Protein AF-A0A8S3RNP8-F1 (afdb_monomer_lite)

Radius of gyration: 32.19 Å; chains: 1; bounding box: 68×38×100 Å

Secondary structure (DSSP, 8-state):
-HHHHHHHHHHHHHHHHHHHHHHHHHHHHHHHHHHHHHHHHHHHHHHHTS------------S---TTSHHHHHHHHHHHHHHHHHHHHTTS--------------------------------HHHHHHHHHHHHHHHHHHHHHHHHHHHHHHHHHHH-TT-HHHHHHHHHHHHHHHHHHHHHHHHHHHH-HHHHHHHHHT--

pLDDT: mean 71.58, std 17.68, range [39.06, 96.75]

Structure (mmCIF, N/CA/C/O backbone):
data_AF-A0A8S3RNP8-F1
#
_entry.id   AF-A0A8S3RNP8-F1
#
loop_
_atom_site.group_PDB
_atom_site.id
_atom_site.type_symbol
_atom_site.label_atom_id
_atom_site.label_alt_id
_atom_site.label_comp_id
_atom_site.label_asym_id
_atom_site.label_entity_id
_atom_site.label_seq_id
_atom_site.pdbx_PDB_ins_code
_atom_site.Cartn_x
_atom_site.Cartn_y
_atom_site.Cartn_z
_atom_site.occupancy
_atom_site.B_iso_or_equiv
_atom_site.auth_seq_id
_atom_site.auth_comp_id
_atom_site.auth_asym_id
_atom_site.auth_atom_id
_atom_site.pdbx_PDB_model_num
ATOM 1 N N . MET A 1 1 ? 24.921 -6.019 -15.812 1.00 68.75 1 MET A N 1
ATOM 2 C CA . MET A 1 1 ? 25.090 -4.986 -14.761 1.00 68.75 1 MET A CA 1
ATOM 3 C C . MET A 1 1 ? 23.763 -4.440 -14.209 1.00 68.75 1 MET A C 1
ATOM 5 O O . MET A 1 1 ? 23.601 -4.419 -12.999 1.00 68.75 1 MET A O 1
ATOM 9 N N . TYR A 1 2 ? 22.785 -4.054 -15.043 1.00 53.62 2 TYR A N 1
ATOM 10 C CA . TYR A 1 2 ? 21.514 -3.451 -14.583 1.00 53.62 2 TYR A CA 1
ATOM 11 C C . TYR A 1 2 ? 20.655 -4.368 -13.684 1.00 53.62 2 TYR A C 1
ATOM 13 O O . TYR A 1 2 ? 20.112 -3.918 -12.682 1.00 53.62 2 TYR A O 1
ATOM 21 N N . LEU A 1 3 ? 20.604 -5.672 -13.984 1.00 62.62 3 LEU A N 1
ATOM 22 C CA . LEU A 1 3 ? 19.881 -6.663 -13.170 1.00 62.62 3 LEU A CA 1
ATOM 23 C C . LEU A 1 3 ? 20.415 -6.768 -11.732 1.00 62.62 3 LEU A C 1
ATOM 25 O O . LEU A 1 3 ? 19.633 -6.944 -10.805 1.00 62.62 3 LEU A O 1
ATOM 29 N N . ILE A 1 4 ? 21.728 -6.595 -11.545 1.00 80.44 4 ILE A N 1
ATOM 30 C CA . ILE A 1 4 ? 22.381 -6.634 -10.227 1.00 80.44 4 ILE A CA 1
ATOM 31 C C . ILE A 1 4 ? 21.996 -5.395 -9.409 1.00 80.44 4 ILE A C 1
ATOM 33 O O . ILE A 1 4 ? 21.741 -5.489 -8.212 1.00 80.44 4 ILE A O 1
ATOM 37 N N . LEU A 1 5 ? 21.897 -4.230 -10.059 1.00 72.56 5 LEU A N 1
ATOM 38 C CA . LEU A 1 5 ? 21.468 -2.993 -9.406 1.00 72.56 5 LEU A CA 1
ATOM 39 C C . LEU A 1 5 ? 20.004 -3.091 -8.947 1.00 72.56 5 LEU A C 1
ATOM 41 O O . LEU A 1 5 ? 19.687 -2.762 -7.806 1.00 72.56 5 LEU A O 1
ATOM 45 N N . VAL A 1 6 ? 19.121 -3.591 -9.817 1.00 64.44 6 VAL A N 1
ATOM 46 C CA . VAL A 1 6 ? 17.699 -3.774 -9.493 1.00 64.44 6 VAL A CA 1
ATOM 47 C C . VAL A 1 6 ? 17.534 -4.790 -8.361 1.00 64.44 6 VAL A C 1
ATOM 49 O O . VAL A 1 6 ? 16.806 -4.514 -7.407 1.00 64.44 6 VAL A O 1
ATOM 52 N N . SER A 1 7 ? 18.249 -5.922 -8.388 1.00 70.62 7 SER A N 1
ATOM 53 C CA . SER A 1 7 ? 18.168 -6.905 -7.300 1.00 70.62 7 SER A CA 1
ATOM 54 C C . SER A 1 7 ? 18.673 -6.330 -5.973 1.00 70.62 7 SER A C 1
ATOM 56 O O . SER A 1 7 ? 18.022 -6.525 -4.948 1.00 70.62 7 SER A O 1
ATOM 58 N N . ALA A 1 8 ? 19.767 -5.562 -5.981 1.00 83.00 8 ALA A N 1
ATOM 59 C CA . ALA A 1 8 ? 20.301 -4.915 -4.784 1.00 83.00 8 ALA A CA 1
ATOM 60 C C . ALA A 1 8 ? 19.304 -3.916 -4.170 1.00 83.00 8 ALA A C 1
ATOM 62 O O . ALA A 1 8 ? 19.049 -3.966 -2.965 1.00 83.00 8 ALA A O 1
ATOM 63 N N . ILE A 1 9 ? 18.676 -3.068 -4.992 1.00 74.19 9 ILE A N 1
ATOM 64 C CA . ILE A 1 9 ? 17.645 -2.118 -4.539 1.00 74.19 9 ILE A CA 1
ATOM 65 C C . ILE A 1 9 ? 16.449 -2.867 -3.940 1.00 74.19 9 ILE A C 1
ATOM 67 O O . ILE A 1 9 ? 15.954 -2.499 -2.875 1.00 74.19 9 ILE A O 1
ATOM 71 N N . THR A 1 10 ? 16.023 -3.958 -4.579 1.00 70.56 10 THR A N 1
ATOM 72 C CA . THR A 1 10 ? 14.888 -4.764 -4.108 1.00 70.56 10 THR A CA 1
ATOM 73 C C . THR A 1 10 ? 15.194 -5.432 -2.763 1.00 70.56 10 THR A C 1
ATOM 75 O O . THR A 1 10 ? 14.355 -5.421 -1.864 1.00 70.56 10 THR A O 1
ATOM 78 N N . ILE A 1 11 ? 16.411 -5.956 -2.578 1.00 86.88 11 ILE A N 1
ATOM 79 C CA . ILE A 1 11 ? 16.855 -6.568 -1.315 1.00 86.88 11 ILE A CA 1
ATOM 80 C C . ILE A 1 11 ? 16.915 -5.528 -0.191 1.00 86.88 11 ILE A C 1
ATOM 82 O O . ILE A 1 11 ? 16.403 -5.783 0.902 1.00 86.88 11 ILE A O 1
ATOM 86 N N . ILE A 1 12 ? 17.494 -4.351 -0.453 1.00 86.12 12 ILE A N 1
ATOM 87 C CA . ILE A 1 12 ? 17.541 -3.251 0.523 1.00 86.12 12 ILE A CA 1
ATOM 88 C C . ILE A 1 12 ? 16.118 -2.847 0.910 1.00 86.12 12 ILE A C 1
ATOM 90 O O . ILE A 1 12 ? 15.810 -2.734 2.098 1.00 86.12 12 ILE A O 1
ATOM 94 N N . TYR A 1 13 ? 15.230 -2.707 -0.074 1.00 75.12 13 TYR A N 1
ATOM 95 C CA . TYR A 1 13 ? 13.834 -2.359 0.150 1.00 75.12 13 TYR A CA 1
ATOM 96 C C . TYR A 1 13 ? 13.110 -3.394 1.024 1.00 75.12 13 TYR A C 1
ATOM 98 O O . TYR A 1 13 ? 12.524 -3.033 2.047 1.00 75.12 13 TYR A O 1
ATOM 106 N N . ILE A 1 14 ? 13.212 -4.687 0.693 1.00 79.56 14 ILE A N 1
ATOM 107 C CA . ILE A 1 14 ? 12.643 -5.776 1.503 1.00 79.56 14 ILE A CA 1
ATOM 108 C C . ILE A 1 14 ? 13.215 -5.731 2.926 1.00 79.56 14 ILE A C 1
ATOM 110 O O . ILE A 1 14 ? 12.464 -5.844 3.896 1.00 79.56 14 ILE A O 1
ATOM 114 N N . GLY A 1 15 ? 14.522 -5.504 3.074 1.00 90.19 15 GLY A N 1
ATOM 115 C CA . GLY A 1 15 ? 15.177 -5.360 4.373 1.00 90.19 15 GLY A CA 1
ATOM 116 C C . GLY A 1 15 ? 14.598 -4.214 5.207 1.00 90.19 15 GLY A C 1
ATOM 117 O O . GLY A 1 15 ? 14.309 -4.398 6.394 1.00 90.19 15 GLY A O 1
ATOM 118 N N . VAL A 1 16 ? 14.365 -3.053 4.589 1.00 78.62 16 VAL A N 1
ATOM 119 C CA . VAL A 1 16 ? 13.747 -1.885 5.236 1.00 78.62 16 VAL A CA 1
ATOM 120 C C . VAL A 1 16 ? 12.306 -2.189 5.643 1.00 78.62 16 VAL A C 1
ATOM 122 O O . VAL A 1 16 ? 11.954 -1.983 6.807 1.00 78.62 16 VAL A O 1
ATOM 125 N N . VAL A 1 17 ? 11.494 -2.758 4.749 1.00 74.75 17 VAL A N 1
ATOM 126 C CA . VAL A 1 17 ? 10.100 -3.133 5.044 1.00 74.75 17 VAL A CA 1
ATOM 127 C C . VAL A 1 17 ? 10.034 -4.148 6.187 1.00 74.75 17 VAL A C 1
ATOM 129 O O . VAL A 1 17 ? 9.281 -3.957 7.145 1.00 74.75 17 VAL A O 1
ATOM 132 N N . VAL A 1 18 ? 10.872 -5.189 6.162 1.00 84.62 18 VAL A N 1
ATOM 133 C CA . VAL A 1 18 ? 10.951 -6.193 7.236 1.00 84.62 18 VAL A CA 1
ATOM 134 C C . VAL A 1 18 ? 11.408 -5.561 8.551 1.00 84.62 18 VAL A C 1
ATOM 136 O O . VAL A 1 18 ? 10.883 -5.912 9.613 1.00 84.62 18 VAL A O 1
ATOM 139 N N . ARG A 1 19 ? 12.355 -4.617 8.521 1.00 86.38 19 ARG A N 1
ATOM 140 C CA . ARG A 1 19 ? 12.826 -3.904 9.718 1.00 86.38 19 ARG A CA 1
ATOM 141 C C . ARG A 1 19 ? 11.728 -3.027 10.315 1.00 86.38 19 ARG A C 1
ATOM 143 O O . ARG A 1 19 ? 11.523 -3.084 11.529 1.00 86.38 19 ARG A O 1
ATOM 150 N N . ILE A 1 20 ? 10.997 -2.283 9.486 1.00 75.94 20 ILE A N 1
ATOM 151 C CA . ILE A 1 20 ? 9.846 -1.471 9.904 1.00 75.94 20 ILE A CA 1
ATOM 152 C C . ILE A 1 20 ? 8.764 -2.376 10.494 1.00 75.94 20 ILE A C 1
ATOM 154 O O . ILE A 1 20 ? 8.315 -2.139 11.616 1.00 75.94 20 ILE A O 1
ATOM 158 N N . TYR A 1 21 ? 8.419 -3.469 9.811 1.00 78.50 21 TYR A N 1
ATOM 159 C CA . TYR A 1 21 ? 7.435 -4.437 10.290 1.00 78.50 21 TYR A CA 1
ATOM 160 C C . TYR A 1 21 ? 7.842 -5.067 11.630 1.00 78.50 21 TYR A C 1
ATOM 162 O O . TYR A 1 21 ? 7.040 -5.138 12.564 1.00 78.50 21 TYR A O 1
ATOM 170 N N . ARG A 1 22 ? 9.108 -5.481 11.777 1.00 86.44 22 ARG A N 1
ATOM 171 C CA . ARG A 1 22 ? 9.636 -6.025 13.040 1.00 86.44 22 ARG A CA 1
ATOM 172 C C . ARG A 1 22 ? 9.629 -4.983 14.154 1.00 86.44 22 ARG A C 1
ATOM 174 O O . ARG A 1 22 ? 9.251 -5.321 15.275 1.00 86.44 22 ARG A O 1
ATOM 181 N N . SER A 1 23 ? 10.032 -3.747 13.864 1.00 83.69 23 SER A N 1
ATOM 182 C CA . SER A 1 23 ? 9.994 -2.637 14.823 1.00 83.69 23 SER A CA 1
ATOM 183 C C . SER A 1 23 ? 8.561 -2.394 15.302 1.00 83.69 23 SER A C 1
ATOM 185 O O . SER A 1 23 ? 8.277 -2.442 16.500 1.00 83.69 23 SER A O 1
ATOM 187 N N . TRP A 1 24 ? 7.625 -2.298 14.360 1.00 76.62 24 TRP A N 1
ATOM 188 C CA . TRP A 1 24 ? 6.204 -2.128 14.631 1.00 76.62 24 TRP A CA 1
ATOM 189 C C . TRP A 1 24 ? 5.618 -3.272 15.469 1.00 76.62 24 TRP A C 1
ATOM 191 O O . TRP A 1 24 ? 4.912 -3.024 16.452 1.00 76.62 24 TRP A O 1
ATOM 201 N N . ARG A 1 25 ? 5.964 -4.526 15.150 1.00 81.44 25 ARG A N 1
ATOM 202 C CA . ARG A 1 25 ? 5.535 -5.712 15.910 1.00 81.44 25 ARG A CA 1
ATOM 203 C C . ARG A 1 25 ? 6.018 -5.675 17.364 1.00 81.44 25 ARG A C 1
ATOM 205 O O . ARG A 1 25 ? 5.309 -6.134 18.259 1.00 81.44 25 ARG A O 1
ATOM 212 N N . ARG A 1 26 ? 7.213 -5.131 17.627 1.00 83.75 26 ARG A N 1
ATOM 213 C CA . ARG A 1 26 ? 7.722 -4.962 19.001 1.00 83.75 26 ARG A CA 1
ATOM 214 C C . ARG A 1 26 ? 6.958 -3.867 19.743 1.00 83.75 26 ARG A C 1
ATOM 216 O O . ARG A 1 26 ? 6.559 -4.090 20.885 1.00 83.75 26 ARG A O 1
ATOM 223 N N . THR A 1 27 ? 6.713 -2.725 19.106 1.00 75.56 27 THR A N 1
ATOM 224 C CA . THR A 1 27 ? 6.010 -1.593 19.731 1.00 75.56 27 THR A CA 1
ATOM 225 C C . THR A 1 27 ? 4.560 -1.939 20.063 1.00 75.56 27 THR A C 1
ATOM 227 O O . THR A 1 27 ? 4.102 -1.698 21.179 1.00 75.56 27 THR A O 1
ATOM 230 N N . THR A 1 28 ? 3.851 -2.593 19.141 1.00 71.31 28 THR A N 1
ATOM 231 C CA . THR A 1 28 ? 2.470 -3.053 19.369 1.00 71.31 28 THR A CA 1
ATOM 232 C C . THR A 1 28 ? 2.374 -4.077 20.497 1.00 71.31 28 THR A C 1
ATOM 234 O O . THR A 1 28 ? 1.470 -3.967 21.327 1.00 71.31 28 THR A O 1
ATOM 237 N N . ARG A 1 29 ? 3.329 -5.015 20.602 1.00 80.75 29 ARG A N 1
ATOM 238 C CA . ARG A 1 29 ? 3.387 -5.940 21.747 1.00 80.75 29 ARG A CA 1
ATOM 239 C C . ARG A 1 29 ? 3.531 -5.208 23.078 1.00 80.75 29 ARG A C 1
ATOM 241 O O . ARG A 1 29 ? 2.782 -5.527 23.993 1.00 80.75 29 ARG A O 1
ATOM 248 N N . ARG A 1 30 ? 4.426 -4.218 23.181 1.00 80.94 30 ARG A N 1
ATOM 249 C CA . ARG A 1 30 ? 4.628 -3.458 24.433 1.00 80.94 30 ARG A CA 1
ATOM 250 C C . ARG A 1 30 ? 3.377 -2.687 24.853 1.00 80.94 30 ARG A C 1
ATOM 252 O O . ARG A 1 30 ? 3.013 -2.683 26.026 1.00 80.94 30 ARG A O 1
ATOM 259 N N . ILE A 1 31 ? 2.693 -2.061 23.894 1.00 74.50 31 ILE A N 1
ATOM 260 C CA . ILE A 1 31 ? 1.448 -1.328 24.166 1.00 74.50 31 ILE A CA 1
ATOM 261 C C . ILE A 1 31 ? 0.362 -2.289 24.667 1.00 74.50 31 ILE A C 1
ATOM 263 O O . ILE A 1 31 ? -0.357 -1.973 25.616 1.00 74.50 31 ILE A O 1
ATOM 267 N N . TRP A 1 32 ? 0.258 -3.472 24.057 1.00 75.19 32 TRP A N 1
ATOM 268 C CA . TRP A 1 32 ? -0.715 -4.479 24.470 1.00 75.19 32 TRP A CA 1
ATOM 269 C C . TRP A 1 32 ? -0.419 -5.022 25.874 1.00 75.19 32 TRP A C 1
ATOM 271 O O . TRP A 1 32 ? -1.321 -5.045 26.711 1.00 75.19 32 TRP A O 1
ATOM 281 N N . THR A 1 33 ? 0.837 -5.370 26.177 1.00 86.56 33 THR A N 1
ATOM 282 C CA . THR A 1 33 ? 1.216 -5.859 27.513 1.00 86.56 33 THR A CA 1
ATOM 283 C C . THR A 1 33 ? 0.975 -4.813 28.597 1.00 86.56 33 THR A C 1
ATOM 285 O O . THR A 1 33 ? 0.438 -5.155 29.649 1.00 86.56 33 THR A O 1
ATOM 288 N N . ASN A 1 34 ? 1.274 -3.535 28.330 1.00 82.44 34 ASN A N 1
ATOM 289 C CA . ASN A 1 34 ? 1.009 -2.453 29.282 1.00 82.44 34 ASN A CA 1
ATOM 290 C C . ASN A 1 34 ? -0.490 -2.281 29.555 1.00 82.44 34 ASN A C 1
ATOM 292 O O . ASN A 1 34 ? -0.885 -2.134 30.710 1.00 82.44 34 ASN A O 1
ATOM 296 N N . ARG A 1 35 ? -1.352 -2.362 28.530 1.00 75.19 35 ARG A N 1
ATOM 297 C CA . ARG A 1 35 ? -2.810 -2.300 28.745 1.00 75.19 35 ARG A CA 1
ATOM 298 C C . ARG A 1 35 ? -3.322 -3.455 29.599 1.00 75.19 35 ARG A C 1
ATOM 300 O O . ARG A 1 35 ? -4.095 -3.213 30.521 1.00 75.19 35 ARG A O 1
ATOM 307 N N . VAL A 1 36 ? -2.868 -4.679 29.330 1.00 82.12 36 VAL A N 1
ATOM 308 C CA . VAL A 1 36 ? -3.275 -5.859 30.111 1.00 82.12 36 VAL A CA 1
ATOM 309 C C . VAL A 1 36 ? -2.820 -5.735 31.569 1.00 82.12 36 VAL A C 1
ATOM 311 O O . VAL A 1 36 ? -3.571 -6.091 32.477 1.00 82.12 36 VAL A O 1
ATOM 314 N N . GLN A 1 37 ? -1.621 -5.200 31.822 1.00 87.94 37 GLN A N 1
ATOM 315 C CA . GLN A 1 37 ? -1.148 -4.959 33.188 1.00 87.94 37 GLN A CA 1
ATOM 316 C C . GLN A 1 37 ? -1.973 -3.888 33.912 1.00 87.94 37 GLN A C 1
ATOM 318 O O . GLN A 1 37 ? -2.362 -4.106 35.059 1.00 87.94 37 GLN A O 1
ATOM 323 N N . ILE A 1 38 ? -2.309 -2.782 33.241 1.00 85.06 38 ILE A N 1
ATOM 324 C CA . ILE A 1 38 ? -3.151 -1.719 33.813 1.00 85.06 38 ILE A CA 1
ATOM 325 C C . ILE A 1 38 ? -4.561 -2.241 34.130 1.00 85.06 38 ILE A C 1
ATOM 327 O O . ILE A 1 38 ? -5.085 -1.975 35.211 1.00 85.06 38 ILE A O 1
ATOM 331 N N . GLU A 1 39 ? -5.173 -3.034 33.244 1.00 80.50 39 GLU A N 1
ATOM 332 C CA . GLU A 1 39 ? -6.482 -3.650 33.517 1.00 80.50 39 GLU A CA 1
ATOM 333 C C . GLU A 1 39 ? -6.436 -4.614 34.706 1.00 80.50 39 GLU A C 1
ATOM 335 O O . GLU A 1 39 ? -7.334 -4.589 35.552 1.00 80.50 39 GLU A O 1
ATOM 340 N N . LYS A 1 40 ? -5.383 -5.434 34.817 1.00 86.69 40 LYS A N 1
ATOM 341 C CA . LYS A 1 40 ? -5.193 -6.316 35.978 1.00 86.69 40 LYS A CA 1
ATOM 342 C C . LYS A 1 40 ? -5.012 -5.517 37.273 1.00 86.69 40 LYS A C 1
ATOM 344 O O . LYS A 1 40 ? -5.601 -5.888 38.288 1.00 86.69 40 LYS A O 1
ATOM 349 N N . ALA A 1 41 ? -4.252 -4.422 37.243 1.00 84.06 41 ALA A N 1
ATOM 350 C CA . ALA A 1 41 ? -4.061 -3.545 38.398 1.00 84.06 41 ALA A CA 1
ATOM 351 C C . ALA A 1 41 ? -5.380 -2.885 38.841 1.00 84.06 41 ALA A C 1
ATOM 353 O O . ALA A 1 41 ? -5.711 -2.899 40.028 1.00 84.06 41 ALA A O 1
ATOM 354 N N . ASN A 1 42 ? -6.185 -2.397 37.892 1.00 79.31 42 ASN A N 1
ATOM 355 C CA . ASN A 1 42 ? -7.488 -1.799 38.190 1.00 79.31 42 ASN A CA 1
ATOM 356 C C . ASN A 1 42 ? -8.498 -2.822 38.736 1.00 79.31 42 ASN A C 1
ATOM 358 O O . ASN A 1 42 ? -9.227 -2.508 39.677 1.00 79.31 42 ASN A O 1
ATOM 362 N N . ARG A 1 43 ? -8.514 -4.066 38.229 1.00 81.69 43 ARG A N 1
ATOM 363 C CA . ARG A 1 43 ? -9.365 -5.130 38.803 1.00 81.69 43 ARG A CA 1
ATOM 364 C C . ARG A 1 43 ? -9.003 -5.446 40.254 1.00 81.69 43 ARG A C 1
ATOM 366 O O . ARG A 1 43 ? -9.906 -5.615 41.068 1.00 81.69 43 ARG A O 1
ATOM 373 N N . LYS A 1 44 ? -7.708 -5.489 40.594 1.00 78.62 44 LYS A N 1
ATOM 374 C CA . LYS A 1 44 ? -7.266 -5.697 41.985 1.00 78.62 44 LYS A CA 1
ATOM 375 C C . LYS A 1 44 ? -7.737 -4.565 42.905 1.00 78.62 44 LYS A C 1
ATOM 377 O O . LYS A 1 44 ? -8.219 -4.835 44.000 1.00 78.62 44 LYS A O 1
ATOM 382 N N . ARG A 1 45 ? -7.669 -3.312 42.441 1.00 73.44 45 ARG A N 1
ATOM 383 C CA . ARG A 1 45 ? -8.095 -2.139 43.221 1.00 73.44 45 ARG A CA 1
ATOM 384 C C . ARG A 1 45 ? -9.613 -2.124 43.492 1.00 73.44 45 ARG A C 1
ATOM 386 O O . ARG A 1 45 ? -10.023 -1.797 44.602 1.00 73.44 45 ARG A O 1
ATOM 393 N N . ASN A 1 46 ? -10.431 -2.564 42.531 1.00 69.69 46 ASN A N 1
ATOM 394 C CA . ASN A 1 46 ? -11.891 -2.660 42.697 1.00 69.69 46 ASN A CA 1
ATOM 395 C C . ASN A 1 46 ? -12.335 -3.836 43.584 1.00 69.69 46 ASN A C 1
ATOM 397 O O . ASN A 1 46 ? -13.376 -3.756 44.229 1.00 69.69 46 ASN A O 1
ATOM 401 N N . HIS A 1 47 ? -11.566 -4.928 43.644 1.00 67.25 47 HIS A N 1
ATOM 402 C CA . HIS A 1 47 ? -11.855 -6.012 44.589 1.00 67.25 47 HIS A CA 1
ATOM 403 C C . HIS A 1 47 ? -11.499 -5.639 46.032 1.00 67.25 47 HIS A C 1
ATOM 405 O O . HIS A 1 47 ? -12.211 -6.041 46.948 1.00 67.25 47 HIS A O 1
ATOM 411 N N . SER A 1 48 ? -10.455 -4.830 46.236 1.00 58.91 48 SER A N 1
ATOM 412 C CA . SER A 1 48 ? -10.029 -4.408 47.577 1.00 58.91 48 SER A CA 1
ATOM 413 C C . SER A 1 48 ? -10.987 -3.416 48.248 1.00 58.91 48 SER A C 1
ATOM 415 O O . SER A 1 48 ? -10.985 -3.308 49.466 1.00 58.91 48 SER A O 1
ATOM 417 N N . THR A 1 49 ? -11.816 -2.704 47.481 1.00 57.22 49 THR A N 1
ATOM 418 C CA . THR A 1 49 ? -12.795 -1.727 47.999 1.00 57.22 49 THR A CA 1
ATOM 419 C C . THR A 1 49 ? -14.159 -2.341 48.323 1.00 57.22 49 THR A C 1
ATOM 421 O O . THR A 1 49 ? -15.011 -1.664 48.887 1.00 57.22 49 THR A O 1
ATOM 424 N N . ARG A 1 50 ? -14.384 -3.625 48.005 1.00 53.91 50 ARG A N 1
ATOM 425 C CA . ARG A 1 50 ? -15.665 -4.309 48.260 1.00 53.91 50 ARG A CA 1
ATOM 426 C C . ARG A 1 50 ? -15.745 -5.010 49.622 1.00 53.91 50 ARG A C 1
ATOM 428 O O . ARG A 1 50 ? -16.793 -5.548 49.949 1.00 53.91 50 ARG A O 1
ATOM 435 N N . PHE A 1 51 ? -14.661 -4.995 50.398 1.00 52.72 51 PHE A N 1
ATOM 436 C CA . PHE A 1 51 ? -14.558 -5.660 51.703 1.00 52.72 51 PHE A CA 1
ATOM 437 C C . PHE A 1 51 ? -14.030 -4.733 52.805 1.00 52.72 51 PHE A C 1
ATOM 439 O O . PHE A 1 51 ? -13.353 -5.182 53.721 1.00 52.72 51 PHE A O 1
ATOM 446 N N . THR A 1 52 ? -14.344 -3.440 52.757 1.00 50.47 52 THR A N 1
ATOM 447 C CA . THR A 1 52 ? -14.482 -2.698 54.014 1.00 50.47 52 THR A CA 1
ATOM 448 C C . THR A 1 52 ? -15.895 -2.973 54.513 1.00 50.47 52 THR A C 1
ATOM 450 O O . THR A 1 52 ? -16.830 -2.382 53.963 1.00 50.47 52 THR A O 1
ATOM 453 N N . PRO A 1 53 ? -16.106 -3.899 55.472 1.00 50.00 53 PRO A N 1
ATOM 454 C CA . PRO A 1 53 ? -17.357 -3.894 56.206 1.00 50.00 53 PRO A CA 1
ATOM 455 C C . PRO A 1 53 ? -17.530 -2.473 56.741 1.00 50.00 53 PRO A C 1
ATOM 457 O O . PRO A 1 53 ? -16.599 -1.898 57.305 1.00 50.00 53 PRO A O 1
ATOM 460 N N . LEU A 1 54 ? -18.697 -1.884 56.488 1.00 53.53 54 LEU A N 1
ATOM 461 C CA . LEU A 1 54 ? -19.180 -0.746 57.254 1.00 53.53 54 LEU A CA 1
ATOM 462 C C . LEU A 1 54 ? -19.255 -1.231 58.701 1.00 53.53 54 LEU A C 1
ATOM 464 O O . LEU A 1 54 ? -20.264 -1.785 59.127 1.00 53.53 54 LEU A O 1
ATOM 468 N N . GLN A 1 55 ? -18.140 -1.117 59.416 1.00 48.06 55 GLN A N 1
ATOM 469 C CA . GLN A 1 55 ? -18.111 -1.246 60.852 1.00 48.06 55 GLN A CA 1
ATOM 470 C C . GLN A 1 55 ? -18.852 -0.011 61.343 1.00 48.06 55 GLN A C 1
ATOM 472 O O . GLN A 1 55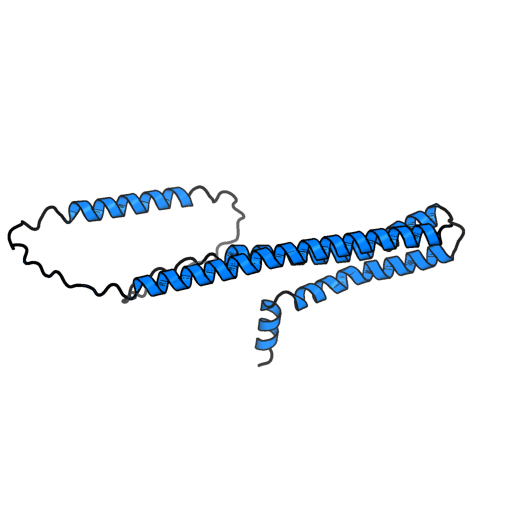 ? -18.375 1.119 61.263 1.00 48.06 55 GLN A O 1
ATOM 477 N N . SER A 1 56 ? -20.117 -0.250 61.657 1.00 52.44 56 SER A N 1
ATOM 478 C CA . SER A 1 56 ? -21.050 0.683 62.245 1.00 52.44 56 SER A CA 1
ATOM 479 C C . SER A 1 56 ? -20.529 1.086 63.618 1.00 52.44 56 SER A C 1
ATOM 481 O O . SER A 1 56 ? -20.977 0.556 64.632 1.00 52.44 56 SER A O 1
ATOM 483 N N . ASP A 1 57 ? -19.600 2.034 63.656 1.00 47.78 57 ASP A N 1
ATOM 484 C CA . ASP A 1 57 ? -19.347 2.826 64.852 1.00 47.78 57 ASP A CA 1
ATOM 485 C C . ASP A 1 57 ? -20.502 3.823 64.988 1.00 47.78 57 ASP A C 1
ATOM 487 O O . ASP A 1 57 ? -20.398 5.017 64.712 1.00 47.78 57 ASP A O 1
ATOM 491 N N . ILE A 1 58 ? -21.649 3.291 65.419 1.00 51.16 58 ILE A N 1
ATOM 492 C CA . ILE A 1 58 ? -22.680 4.050 66.125 1.00 51.16 58 ILE A CA 1
ATOM 493 C C . ILE A 1 58 ? -22.107 4.283 67.527 1.00 51.16 58 ILE A C 1
ATOM 495 O O . ILE A 1 58 ? -22.517 3.672 68.509 1.00 51.16 58 ILE A O 1
ATOM 499 N N . ALA A 1 59 ? -21.082 5.129 67.609 1.00 47.12 59 ALA A N 1
ATOM 500 C CA . ALA A 1 59 ? -20.697 5.741 68.863 1.00 47.12 59 ALA A CA 1
ATOM 501 C C . ALA A 1 59 ? -21.660 6.908 69.085 1.00 47.12 59 ALA A C 1
ATOM 503 O O . ALA A 1 59 ? -21.708 7.871 68.320 1.00 47.12 59 ALA A O 1
ATOM 504 N N . SER A 1 60 ? -22.474 6.759 70.121 1.00 52.97 60 SER A N 1
ATOM 505 C CA . SER A 1 60 ? -23.368 7.755 70.692 1.00 52.97 60 SER A CA 1
ATOM 506 C C . SER A 1 60 ? -22.690 9.124 70.834 1.00 52.97 60 SER A C 1
ATOM 508 O O . SER A 1 60 ? -21.898 9.334 71.753 1.00 52.97 60 SER A O 1
ATOM 510 N N . VAL A 1 61 ? -23.027 10.077 69.964 1.00 48.16 61 VAL A N 1
ATOM 511 C CA . VAL A 1 61 ? -22.667 11.489 70.142 1.00 48.16 61 VAL A CA 1
ATOM 512 C C . VAL A 1 61 ? -23.948 12.310 70.248 1.00 48.16 61 VAL A C 1
ATOM 514 O O . VAL A 1 61 ? -24.595 12.643 69.263 1.00 48.16 61 VAL A O 1
ATOM 517 N N . ASN A 1 62 ? -24.310 12.529 71.509 1.00 47.75 62 ASN A N 1
ATOM 518 C CA . ASN A 1 62 ? -24.912 13.711 72.123 1.00 47.75 62 ASN A CA 1
ATOM 519 C C . ASN A 1 62 ? -25.847 14.604 71.263 1.00 47.75 62 ASN A C 1
ATOM 521 O O . ASN A 1 62 ? -25.374 15.324 70.380 1.00 47.75 62 ASN A O 1
ATOM 525 N N . PRO A 1 63 ? -27.158 14.671 71.568 1.00 47.94 63 PRO A N 1
ATOM 526 C CA . PRO A 1 63 ? -28.097 15.533 70.865 1.00 47.94 63 PRO A CA 1
ATOM 527 C C . PRO A 1 63 ? -28.155 16.920 71.519 1.00 47.94 63 PRO A C 1
ATOM 529 O O . PRO A 1 63 ? -29.083 17.201 72.262 1.00 47.94 63 PRO A O 1
ATOM 532 N N . GLN A 1 64 ? -27.193 17.802 71.250 1.00 47.28 64 GLN A N 1
ATOM 533 C CA . GLN A 1 64 ? -27.359 19.246 71.485 1.00 47.28 64 GLN A CA 1
ATOM 534 C C . GLN A 1 64 ? -26.346 20.036 70.650 1.00 47.28 64 GLN A C 1
ATOM 536 O O . GLN A 1 64 ? -25.324 20.467 71.162 1.00 47.28 64 GLN A O 1
ATOM 541 N N . PHE A 1 65 ? -26.615 20.251 69.363 1.00 45.62 65 PHE A N 1
ATOM 542 C CA . PHE A 1 65 ? -26.038 21.395 68.654 1.00 45.62 65 PHE A CA 1
ATOM 543 C C . PHE A 1 65 ? -27.033 21.925 67.622 1.00 45.62 65 PHE A C 1
ATOM 545 O O . PHE A 1 65 ? -27.624 21.178 66.845 1.00 45.62 65 PHE A O 1
ATOM 552 N N . ASN A 1 66 ? -27.257 23.233 67.704 1.00 50.22 66 ASN A N 1
ATOM 553 C CA . ASN A 1 66 ? -28.298 23.978 67.014 1.00 50.22 66 ASN A CA 1
ATOM 554 C C . ASN A 1 66 ? -28.133 23.953 65.485 1.00 50.22 66 ASN A C 1
ATOM 556 O O . ASN A 1 66 ? -27.048 24.133 64.938 1.00 50.22 66 ASN A O 1
ATOM 560 N N . ASN A 1 67 ? -29.262 23.760 64.808 1.00 47.38 67 ASN A N 1
ATOM 561 C CA . ASN A 1 67 ? -29.404 23.361 63.406 1.00 47.38 67 ASN A CA 1
ATOM 562 C C . ASN A 1 67 ? -29.390 24.511 62.373 1.00 47.38 67 ASN A C 1
ATOM 564 O O . ASN A 1 67 ? -30.025 24.384 61.329 1.00 47.38 67 ASN A O 1
ATOM 568 N N . VAL A 1 68 ? -28.710 25.638 62.613 1.00 53.44 68 VAL A N 1
ATOM 569 C CA . VAL A 1 68 ? -28.887 26.821 61.733 1.00 53.44 68 VAL A CA 1
ATOM 570 C C . VAL A 1 68 ? -27.659 27.190 60.888 1.00 53.44 68 VAL A C 1
ATOM 572 O O . VAL A 1 68 ? -27.834 27.677 59.775 1.00 53.44 68 VAL A O 1
ATOM 575 N N . ASP A 1 69 ? -26.430 26.839 61.283 1.00 48.62 69 ASP A N 1
ATOM 576 C CA . ASP A 1 69 ? -25.243 27.390 60.595 1.00 48.62 69 ASP A CA 1
ATOM 577 C C . ASP A 1 69 ? -24.527 26.442 59.613 1.00 48.62 69 ASP A C 1
ATOM 579 O O . ASP A 1 69 ? -23.779 26.896 58.742 1.00 48.62 69 ASP A O 1
ATOM 583 N N . LEU A 1 70 ? -24.787 25.128 59.655 1.00 47.72 70 LEU A N 1
ATOM 584 C CA . LEU A 1 70 ? -24.025 24.144 58.862 1.00 47.72 70 LEU A CA 1
ATOM 585 C C . LEU A 1 70 ? -24.510 23.951 57.410 1.00 47.72 70 LEU A C 1
ATOM 587 O O . LEU A 1 70 ? -23.794 23.378 56.586 1.00 47.72 70 LEU A O 1
ATOM 591 N N . LEU A 1 71 ? -25.695 24.463 57.064 1.00 49.62 71 LEU A N 1
ATOM 592 C CA . LEU A 1 71 ? -26.217 24.442 55.689 1.00 49.62 71 LEU A CA 1
ATOM 593 C C . LEU A 1 71 ? -25.652 25.577 54.815 1.00 49.62 71 LEU A C 1
ATOM 595 O O . LEU A 1 71 ? -25.721 25.495 53.590 1.00 49.62 71 LEU A O 1
ATOM 599 N N . SER A 1 72 ? -25.026 26.598 55.410 1.00 50.53 72 SER A N 1
ATOM 600 C CA . SER A 1 72 ? -24.439 27.717 54.657 1.00 50.53 72 SER A CA 1
ATOM 601 C C . SER A 1 72 ? -23.071 27.380 54.038 1.00 50.53 72 SER A C 1
ATOM 603 O O . SER A 1 72 ? -22.753 27.837 52.938 1.00 50.53 72 SER A O 1
ATOM 605 N N . LEU A 1 73 ? -22.279 26.509 54.677 1.00 48.56 73 LEU A N 1
ATOM 606 C CA . LEU A 1 73 ? -20.920 26.168 54.228 1.00 48.56 73 LEU A CA 1
ATOM 607 C C . LEU A 1 73 ? -20.869 25.115 53.106 1.00 48.56 73 LEU A C 1
ATOM 609 O O . LEU A 1 73 ? -19.946 25.131 52.283 1.00 48.56 73 LEU A O 1
ATOM 613 N N . SER A 1 74 ? -21.860 24.223 53.025 1.00 51.09 74 SER A N 1
ATOM 614 C CA . SER A 1 74 ? -21.911 23.172 51.995 1.00 51.09 74 SER A CA 1
ATOM 615 C C . SER A 1 74 ? -22.436 23.687 50.647 1.00 51.09 74 SER A C 1
ATOM 617 O O . SER A 1 74 ? -21.981 23.243 49.593 1.00 51.09 74 SER A O 1
ATOM 619 N N . VAL A 1 75 ? -23.311 24.698 50.649 1.00 53.75 75 VAL A N 1
ATOM 620 C CA . VAL A 1 75 ? -23.805 25.338 49.415 1.00 53.75 75 VAL A CA 1
ATOM 621 C C . VAL A 1 75 ? -22.734 26.244 48.791 1.00 53.75 75 VAL A C 1
ATOM 623 O O . VAL A 1 75 ? -22.559 26.266 47.568 1.00 53.75 75 VAL A O 1
ATOM 626 N N . GLN A 1 76 ? -21.930 26.931 49.609 1.00 52.25 76 GLN A N 1
ATOM 627 C CA . GLN A 1 76 ? -20.898 27.852 49.115 1.00 52.25 76 GLN A CA 1
ATOM 628 C C . GLN A 1 76 ? -19.707 27.133 48.448 1.00 52.25 76 GLN A C 1
ATOM 630 O O . GLN A 1 76 ? -19.098 27.659 47.510 1.00 52.25 76 GLN A O 1
ATOM 635 N N . THR A 1 77 ? -19.396 25.903 48.868 1.00 53.81 77 THR A N 1
ATOM 636 C CA . THR A 1 77 ? -18.323 25.084 48.273 1.00 53.81 77 THR A CA 1
ATOM 637 C C . THR A 1 77 ? -18.736 24.416 46.959 1.00 53.81 77 THR A C 1
ATOM 639 O O . THR A 1 77 ? -17.903 24.286 46.054 1.00 53.81 77 THR A O 1
ATOM 642 N N . VAL A 1 78 ? -20.015 24.065 46.791 1.00 55.75 78 VAL A N 1
ATOM 643 C CA . VAL A 1 78 ? -20.541 23.530 45.521 1.00 55.75 78 VAL A CA 1
ATOM 644 C C . VAL A 1 78 ? -20.620 24.629 44.452 1.00 55.75 78 VAL A C 1
ATOM 646 O O . VAL A 1 78 ? -20.228 24.395 43.305 1.00 55.75 78 VAL A O 1
ATOM 649 N N . CYS A 1 79 ? -20.992 25.856 44.833 1.00 54.16 79 CYS A N 1
ATOM 650 C CA . CYS A 1 79 ? -21.099 26.981 43.898 1.00 54.16 79 CYS A CA 1
ATOM 651 C C . CYS A 1 79 ? -19.732 27.421 43.326 1.00 54.16 79 CYS A C 1
ATOM 653 O O . CYS A 1 79 ? -19.598 27.664 42.123 1.00 54.16 79 CYS A O 1
ATOM 655 N N . ARG A 1 80 ? -18.662 27.417 44.142 1.00 53.72 80 ARG A N 1
ATOM 656 C CA . ARG A 1 80 ? -17.299 27.733 43.660 1.00 53.72 80 ARG A CA 1
ATOM 657 C C . ARG A 1 80 ? -16.729 26.678 42.705 1.00 53.72 80 ARG A C 1
ATOM 659 O O . ARG A 1 80 ? -15.961 27.027 41.809 1.00 53.72 80 ARG A O 1
ATOM 666 N N . ARG A 1 81 ? -17.109 25.401 42.844 1.00 53.03 81 ARG A N 1
ATOM 667 C CA . ARG A 1 81 ? -16.658 24.339 41.923 1.00 53.03 81 ARG A CA 1
ATOM 668 C C . ARG A 1 81 ? -17.351 24.392 40.560 1.00 53.03 81 ARG A C 1
ATOM 670 O O . ARG A 1 81 ? -16.707 24.066 39.568 1.00 53.03 81 ARG A O 1
ATOM 677 N N . GLN A 1 82 ? -18.602 24.848 40.476 1.00 54.78 82 GLN A N 1
ATOM 678 C CA . GLN A 1 82 ? -19.279 25.009 39.181 1.00 54.78 82 GLN A CA 1
ATOM 679 C C . GLN A 1 82 ? -18.756 26.209 38.372 1.00 54.78 82 GLN A C 1
ATOM 681 O O . GLN A 1 82 ? -18.581 26.088 37.158 1.00 54.78 82 GLN A O 1
ATOM 686 N N . GLN A 1 83 ? -18.398 27.325 39.019 1.00 55.66 83 GLN A N 1
ATOM 687 C CA . GLN A 1 83 ? -17.830 28.487 38.314 1.00 55.66 83 GLN A CA 1
ATOM 688 C C . GLN A 1 83 ? -16.430 28.233 37.723 1.00 55.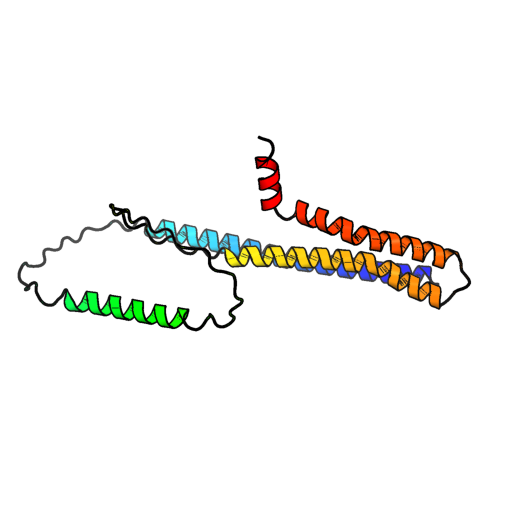66 83 GLN A C 1
ATOM 690 O O . GLN A 1 83 ? -16.093 28.799 36.683 1.00 55.66 83 GLN A O 1
ATOM 695 N N . ALA A 1 84 ? -15.624 27.352 38.327 1.00 54.97 84 ALA A N 1
ATOM 696 C CA . ALA A 1 84 ? -14.318 26.978 37.776 1.00 54.97 84 ALA A CA 1
ATOM 697 C C . ALA A 1 84 ? -14.434 26.154 36.478 1.00 54.97 84 ALA A C 1
ATOM 699 O O . ALA A 1 84 ? -13.590 26.285 35.594 1.00 54.97 84 ALA A O 1
ATOM 700 N N . ILE A 1 85 ? -15.500 25.355 36.341 1.00 56.06 85 ILE A N 1
ATOM 701 C CA . ILE A 1 85 ? -15.744 24.518 35.157 1.00 56.06 85 ILE A CA 1
ATOM 702 C C . ILE A 1 85 ? -16.281 25.364 33.992 1.00 56.06 85 ILE A C 1
ATOM 704 O O . ILE A 1 85 ? -15.871 25.156 32.855 1.00 56.06 85 ILE A O 1
ATOM 708 N N . GLN A 1 86 ? -17.121 26.375 34.243 1.00 52.41 86 GLN A N 1
ATOM 709 C CA . GLN A 1 86 ? -17.629 27.235 33.162 1.00 52.41 86 GLN A CA 1
ATOM 710 C C . GLN A 1 86 ? -16.546 28.100 32.500 1.00 52.41 86 GLN A C 1
ATOM 712 O O . GLN A 1 86 ? -16.604 28.330 31.293 1.00 52.41 86 GLN A O 1
ATOM 717 N N . ARG A 1 87 ? -15.506 28.517 33.236 1.00 52.12 87 ARG A N 1
ATOM 718 C CA . ARG A 1 87 ? -14.391 29.277 32.639 1.00 52.12 87 ARG A CA 1
ATOM 719 C C . ARG A 1 87 ? -13.522 28.443 31.696 1.00 52.12 87 ARG A C 1
ATOM 721 O O . ARG A 1 87 ? -12.874 29.014 30.828 1.00 52.12 87 ARG A O 1
ATOM 728 N N . THR A 1 88 ? -13.515 27.115 31.828 1.00 51.78 88 THR A N 1
ATOM 729 C CA . THR A 1 88 ? -12.715 26.247 30.948 1.00 51.78 88 THR A CA 1
ATOM 730 C C . THR A 1 88 ? -13.404 25.949 29.616 1.00 51.78 88 THR A C 1
ATOM 732 O O . THR A 1 88 ? -12.716 25.651 28.647 1.00 51.78 88 THR A O 1
ATOM 735 N N . TYR A 1 89 ? -14.734 26.069 29.537 1.00 47.53 89 TYR A N 1
ATOM 736 C CA . TYR A 1 89 ? -15.486 25.793 28.305 1.00 47.53 89 TYR A CA 1
ATOM 737 C C . TYR A 1 89 ? -15.605 27.000 27.365 1.00 47.53 89 TYR A C 1
ATOM 739 O O . TYR A 1 89 ? -15.714 26.811 26.160 1.00 47.53 89 TYR A O 1
ATOM 747 N N . HIS A 1 90 ? -15.507 28.234 27.867 1.00 45.91 90 HIS A N 1
ATOM 748 C CA . HIS A 1 90 ? -15.607 29.426 27.011 1.00 45.91 90 HIS A CA 1
ATOM 749 C C . HIS A 1 90 ? -14.319 29.804 26.260 1.00 45.91 90 HIS A C 1
ATOM 751 O O . HIS A 1 90 ? -14.340 30.730 25.456 1.00 45.91 90 HIS A O 1
ATOM 757 N N . SER A 1 91 ? -13.206 29.093 26.467 1.00 45.03 91 SER A N 1
ATOM 758 C CA . SER A 1 91 ? -11.922 29.409 25.818 1.00 45.03 91 SER A CA 1
ATOM 759 C C . SER A 1 91 ? -11.627 28.551 24.577 1.00 45.03 91 SER A C 1
ATOM 761 O O . SER A 1 91 ? -10.496 28.562 24.091 1.00 45.03 91 SER A O 1
ATOM 763 N N . SER A 1 92 ? -12.595 27.775 24.074 1.00 49.59 92 SER A N 1
ATOM 764 C CA . SER A 1 92 ? -12.343 26.745 23.049 1.00 49.59 92 SER A CA 1
ATOM 765 C C . SER A 1 92 ? -13.261 26.787 21.827 1.00 49.59 92 SER A C 1
ATOM 767 O O . SER A 1 92 ? -13.339 25.786 21.128 1.00 49.59 92 SER A O 1
ATOM 769 N N . GLU A 1 93 ? -13.927 27.903 21.532 1.00 46.78 93 GLU A N 1
ATOM 770 C CA . GLU A 1 93 ? -14.776 28.005 20.337 1.00 46.78 93 GLU A CA 1
ATOM 771 C C . GLU A 1 93 ? -14.762 29.426 19.756 1.00 46.78 93 GLU A C 1
ATOM 773 O O . GLU A 1 93 ? -15.657 30.232 19.981 1.00 46.78 93 GLU A O 1
ATOM 778 N N . ILE A 1 94 ? -13.723 29.735 18.973 1.00 49.47 94 ILE A N 1
ATOM 779 C CA . ILE A 1 94 ? -13.820 30.714 17.882 1.00 49.47 94 ILE A CA 1
ATOM 780 C C . ILE A 1 94 ? -13.197 30.074 16.640 1.00 49.47 94 ILE A C 1
ATOM 782 O O . ILE A 1 94 ? -12.018 30.237 16.335 1.00 49.47 94 ILE A O 1
ATOM 786 N N . THR A 1 95 ? -14.001 29.286 15.933 1.00 45.28 95 THR A N 1
ATOM 787 C CA . THR A 1 95 ? -13.898 29.132 14.475 1.00 45.28 95 THR A CA 1
ATOM 788 C C . THR A 1 95 ? -15.286 28.755 13.967 1.00 45.28 95 THR A C 1
ATOM 790 O O . THR A 1 95 ? -15.647 27.591 13.823 1.00 45.28 95 THR A O 1
ATOM 793 N N . THR A 1 96 ? -16.114 29.782 13.807 1.00 41.38 96 THR A N 1
ATOM 794 C CA . THR A 1 96 ? -17.473 29.722 13.277 1.00 41.38 96 THR A CA 1
ATOM 795 C C . THR A 1 96 ? -17.441 29.396 11.783 1.00 41.38 96 THR A C 1
ATOM 797 O O . THR A 1 96 ? -17.010 30.209 10.971 1.00 41.38 96 THR A O 1
ATOM 800 N N . ILE A 1 97 ? -17.936 28.213 11.415 1.00 44.16 97 ILE A N 1
ATOM 801 C CA . ILE A 1 97 ? -18.486 27.948 10.081 1.00 44.16 97 ILE A CA 1
ATOM 802 C C . ILE A 1 97 ? -20.004 27.944 10.258 1.00 44.16 97 ILE A C 1
ATOM 804 O O . ILE A 1 97 ? -20.536 27.152 11.035 1.00 44.16 97 ILE A O 1
ATOM 808 N N . GLN A 1 98 ? -20.674 28.884 9.589 1.00 43.59 98 GLN A N 1
ATOM 809 C CA . GLN A 1 98 ? -22.129 28.981 9.544 1.00 43.59 98 GLN A CA 1
ATOM 810 C C . GLN A 1 98 ? -22.730 27.707 8.947 1.00 43.59 98 GLN A C 1
ATOM 812 O O . GLN A 1 98 ? -22.302 27.261 7.883 1.00 43.59 98 GLN A O 1
ATOM 817 N N . LEU A 1 99 ? -23.750 27.161 9.607 1.00 43.31 99 LEU A N 1
ATOM 818 C CA . LEU A 1 99 ? -24.691 26.250 8.975 1.00 43.31 99 LEU A CA 1
ATOM 819 C C . LEU A 1 99 ? -26.104 26.576 9.454 1.00 43.31 99 LEU A C 1
ATOM 821 O O . LEU A 1 99 ? -26.338 26.794 10.644 1.00 43.31 99 LEU A O 1
ATOM 825 N N . ASP A 1 100 ? -26.990 26.656 8.471 1.00 39.06 100 ASP A N 1
ATOM 826 C CA . ASP A 1 100 ? -28.302 27.273 8.518 1.00 39.06 100 ASP A CA 1
ATOM 827 C C . ASP A 1 100 ? -29.266 26.719 9.567 1.00 39.06 100 ASP A C 1
ATOM 829 O O . ASP A 1 100 ? -29.332 25.532 9.895 1.00 39.06 100 ASP A O 1
ATOM 833 N N . THR A 1 101 ? -30.048 27.670 10.060 1.00 44.97 101 THR A N 1
ATOM 834 C CA . THR A 1 101 ? -31.119 27.579 11.038 1.00 44.97 101 THR A CA 1
ATOM 835 C C . THR A 1 101 ? -32.320 26.806 10.481 1.00 44.97 101 THR A C 1
ATOM 837 O O . THR A 1 101 ? -32.860 27.167 9.440 1.00 44.97 101 THR A O 1
ATOM 840 N N . PHE A 1 102 ? -32.812 25.810 11.223 1.00 42.97 102 PHE A N 1
ATOM 841 C CA . PHE A 1 102 ? -34.190 25.318 11.102 1.00 42.97 102 PHE A CA 1
ATOM 842 C C . PHE A 1 102 ? -34.894 25.389 12.464 1.00 42.97 102 PHE A C 1
ATOM 844 O O . PHE A 1 102 ? -34.234 25.252 13.500 1.00 42.97 102 PHE A O 1
ATOM 851 N N . PRO A 1 103 ? -36.213 25.659 12.485 1.00 57.03 103 PRO A N 1
ATOM 852 C CA . PRO A 1 103 ? -36.883 26.166 13.666 1.00 57.03 103 PRO A CA 1
ATOM 853 C C . PRO A 1 103 ? -37.226 25.084 14.690 1.00 57.03 103 PRO A C 1
ATOM 855 O O . PRO A 1 103 ? -37.597 23.951 14.389 1.00 57.03 103 PRO A O 1
ATOM 858 N N . VAL A 1 104 ? -37.114 25.541 15.930 1.00 47.84 104 VAL A N 1
ATOM 859 C CA . VAL A 1 104 ? -37.500 24.927 17.192 1.00 47.84 104 VAL A CA 1
ATOM 860 C C . VAL A 1 104 ? -39.006 24.673 17.228 1.00 47.84 104 VAL A C 1
ATOM 862 O O . VAL A 1 104 ? -39.790 25.599 17.039 1.00 47.84 104 VAL A O 1
ATOM 865 N N . ASN A 1 105 ? -39.400 23.442 17.564 1.00 41.84 105 ASN A N 1
ATOM 866 C CA . ASN A 1 105 ? -40.729 23.156 18.092 1.00 41.84 105 ASN A CA 1
ATOM 867 C C . ASN A 1 105 ? -40.580 22.665 19.535 1.00 41.84 105 ASN A C 1
ATOM 869 O O . ASN A 1 105 ? -40.086 21.568 19.803 1.00 41.84 105 ASN A O 1
ATOM 873 N N . THR A 1 106 ? -40.956 23.540 20.461 1.00 50.22 106 THR A N 1
ATOM 874 C CA . THR A 1 106 ? -40.917 23.330 21.905 1.00 50.22 106 THR A CA 1
ATOM 875 C C . THR A 1 106 ? -42.165 22.563 22.325 1.00 50.22 106 THR A C 1
ATOM 877 O O . THR A 1 106 ? -43.266 23.104 22.267 1.00 50.22 106 THR A O 1
ATOM 880 N N . GLN A 1 107 ? -42.009 21.331 22.809 1.00 40.53 107 GLN A N 1
ATOM 881 C CA . GLN A 1 107 ? -43.003 20.720 23.688 1.00 40.53 107 GLN A CA 1
ATOM 882 C C . GLN A 1 107 ? -42.369 20.433 25.044 1.00 40.53 107 GLN A C 1
ATOM 884 O O . GLN A 1 107 ? -41.467 19.611 25.193 1.00 40.53 107 GLN A O 1
ATOM 889 N N . VAL A 1 108 ? -42.854 21.189 26.027 1.00 52.81 108 VAL A N 1
ATOM 890 C CA . VAL A 1 108 ? -42.620 21.000 27.452 1.00 52.81 108 VAL A CA 1
ATOM 891 C C . VAL A 1 108 ? -43.435 19.790 27.894 1.00 52.81 108 VAL A C 1
ATOM 893 O O . VAL A 1 108 ? -44.653 19.757 27.740 1.00 52.81 108 VAL A O 1
ATOM 896 N N . SER A 1 109 ? -42.770 18.789 28.461 1.00 43.06 109 SER A N 1
ATOM 897 C CA . SER A 1 109 ? -43.417 17.765 29.279 1.00 43.06 109 SER A CA 1
ATOM 898 C C . SER A 1 109 ? -42.538 17.485 30.486 1.00 43.06 109 SER A C 1
ATOM 900 O O . SER A 1 109 ? -41.475 16.872 30.410 1.00 43.06 109 SER A O 1
ATOM 902 N N . THR A 1 110 ? -42.994 18.027 31.605 1.00 55.06 110 THR A N 1
ATOM 903 C CA . THR A 1 110 ? -42.523 17.816 32.965 1.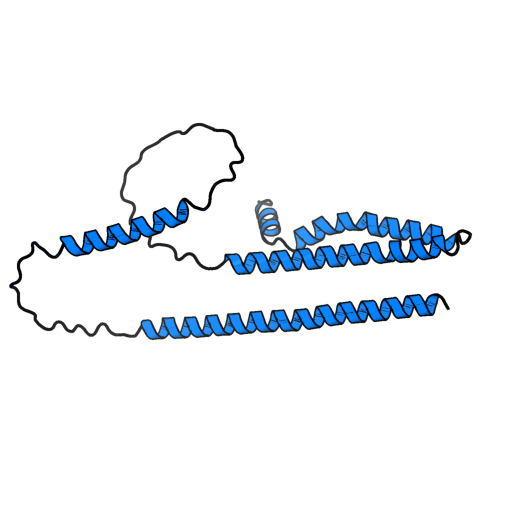00 55.06 110 THR A CA 1
ATOM 904 C C . THR A 1 110 ? -43.039 16.473 33.481 1.00 55.06 110 THR A C 1
ATOM 906 O O . THR A 1 110 ? -44.243 16.287 33.613 1.00 55.06 110 THR A O 1
ATOM 909 N N . SER A 1 111 ? -42.153 15.535 33.824 1.00 41.22 111 SER A N 1
ATOM 910 C CA . SER A 1 111 ? -42.358 14.639 34.978 1.00 41.22 111 SER A CA 1
ATOM 911 C C . SER A 1 111 ? -41.121 13.785 35.288 1.00 41.22 111 SER A C 1
ATOM 913 O O . SER A 1 111 ? -40.607 13.050 34.454 1.00 41.22 111 SER A O 1
ATOM 915 N N . GLY A 1 112 ? -40.653 13.928 36.533 1.00 54.97 112 GLY A N 1
ATOM 916 C CA . GLY A 1 112 ? -39.948 12.934 37.351 1.00 54.97 112 GLY A CA 1
ATOM 917 C C . GLY A 1 112 ? -38.939 12.009 36.674 1.00 54.97 112 GLY A C 1
ATOM 918 O O . GLY A 1 112 ? -39.205 10.820 36.533 1.00 54.97 112 GLY A O 1
ATOM 919 N N . GLN A 1 113 ? -37.741 12.509 36.363 1.00 49.38 113 GLN A N 1
ATOM 920 C CA . GLN A 1 113 ? -36.635 11.664 35.915 1.00 49.38 113 GLN A CA 1
ATOM 921 C C . GLN A 1 113 ? -35.552 11.599 36.997 1.00 49.38 113 GLN A C 1
ATOM 923 O O . GLN A 1 113 ? -34.820 12.557 37.238 1.00 49.38 113 GLN A O 1
ATOM 928 N N . SER A 1 114 ? -35.490 10.452 37.675 1.00 53.81 114 SER A N 1
ATOM 929 C CA . SER A 1 114 ? -34.442 10.073 38.623 1.00 53.81 114 SER A CA 1
ATOM 930 C C . SER A 1 114 ? -33.060 10.387 38.048 1.00 53.81 114 SER A C 1
ATOM 932 O O . SER A 1 114 ? -32.708 9.843 36.998 1.00 53.81 114 SER A O 1
ATOM 934 N N . SER A 1 115 ? -32.302 11.250 38.733 1.00 53.81 115 SER A N 1
ATOM 935 C CA . SER A 1 115 ? -30.963 11.708 38.348 1.00 53.81 115 SER A CA 1
ATOM 936 C C . SER A 1 115 ? -30.105 10.565 37.797 1.00 53.81 115 SER A C 1
ATOM 938 O O . SER A 1 115 ? -29.670 9.704 38.569 1.00 53.81 115 SER A O 1
ATOM 940 N N . PRO A 1 116 ? -29.837 10.524 36.477 1.00 60.19 116 PRO A N 1
ATOM 941 C CA . PRO A 1 116 ? -28.951 9.527 35.917 1.00 60.19 116 PRO A CA 1
ATOM 942 C C . PRO A 1 116 ? -27.546 9.795 36.450 1.00 60.19 116 PRO A C 1
ATOM 944 O O . PRO A 1 116 ? -26.943 10.839 36.202 1.00 60.19 116 PRO A O 1
ATOM 947 N N . MET A 1 117 ? -27.048 8.828 37.216 1.00 62.69 117 MET A N 1
ATOM 948 C CA . MET A 1 117 ? -25.689 8.779 37.734 1.00 62.69 117 MET A CA 1
ATOM 949 C C . MET A 1 117 ? -24.697 9.160 36.615 1.00 62.69 117 MET A C 1
ATOM 951 O O . MET A 1 117 ? -24.808 8.619 35.507 1.00 62.69 117 MET A O 1
ATOM 955 N N . PRO A 1 118 ? -23.752 10.090 36.853 1.00 57.41 118 PRO A N 1
ATOM 956 C CA . PRO A 1 118 ? -22.861 10.594 35.816 1.00 57.41 118 PRO A CA 1
ATOM 957 C C . PRO A 1 118 ? -22.050 9.436 35.235 1.00 57.41 118 PRO A C 1
ATOM 959 O O . PRO A 1 118 ? -21.161 8.880 35.882 1.00 57.41 118 PRO A O 1
ATOM 962 N N . LYS A 1 119 ? -22.389 9.043 34.001 1.00 64.56 119 LYS A N 1
ATOM 963 C CA . LYS A 1 119 ? -21.654 8.025 33.251 1.00 64.56 119 LYS A CA 1
ATOM 964 C C . LYS A 1 119 ? -20.223 8.518 33.097 1.00 64.56 119 LYS A C 1
ATOM 966 O O . LYS A 1 119 ? -19.962 9.477 32.376 1.00 64.56 119 LYS A O 1
ATOM 971 N N . SER A 1 120 ? -19.307 7.855 33.799 1.00 61.00 120 SER A N 1
ATOM 972 C CA . SER A 1 120 ? -17.877 8.132 33.744 1.00 61.00 120 SER A CA 1
ATOM 973 C C . SER A 1 120 ? -17.422 8.215 32.287 1.00 61.00 120 SER A C 1
ATOM 975 O O . SER A 1 120 ? -17.545 7.236 31.540 1.00 61.00 120 SER A O 1
ATOM 977 N N . ILE A 1 121 ? -16.908 9.379 31.892 1.00 61.56 121 ILE A N 1
ATOM 978 C CA . ILE A 1 121 ? -16.324 9.633 30.576 1.00 61.56 121 ILE A CA 1
ATOM 979 C C . ILE A 1 121 ? -15.098 8.726 30.465 1.00 61.56 121 ILE A C 1
ATOM 981 O O . ILE A 1 121 ? -14.020 9.009 30.979 1.00 61.56 121 ILE A O 1
ATOM 985 N N . SER A 1 122 ? -15.299 7.547 29.883 1.00 59.28 122 SER A N 1
ATOM 986 C CA . SER A 1 122 ? -14.242 6.558 29.730 1.00 59.28 122 SER A CA 1
ATOM 987 C C . SER A 1 122 ? -13.330 6.973 28.575 1.00 59.28 122 SER A C 1
ATOM 989 O O . SER A 1 122 ? -13.800 7.316 27.488 1.00 59.28 122 SER A O 1
ATOM 991 N N . ASN A 1 123 ? -12.016 6.928 28.821 1.00 58.72 123 ASN A N 1
ATOM 992 C CA . ASN A 1 123 ? -10.908 7.291 27.923 1.00 58.72 123 ASN A CA 1
ATOM 993 C C . ASN A 1 123 ? -10.824 6.417 26.647 1.00 58.72 123 ASN A C 1
ATOM 995 O O . ASN A 1 123 ? -9.820 5.755 26.365 1.00 58.72 123 ASN A O 1
ATOM 999 N N . THR A 1 124 ? -11.887 6.393 25.847 1.00 65.56 124 THR A N 1
ATOM 1000 C CA . THR A 1 124 ? -12.018 5.586 24.626 1.00 65.56 124 THR A CA 1
ATOM 1001 C C . THR A 1 124 ? -11.429 6.269 23.386 1.00 65.56 124 THR A C 1
ATOM 1003 O O . THR A 1 124 ? -11.161 5.589 22.391 1.00 65.56 124 THR A O 1
ATOM 1006 N N . GLY A 1 125 ? -11.147 7.577 23.442 1.00 68.75 125 GLY A N 1
ATOM 1007 C CA . GLY A 1 125 ? -10.628 8.357 22.309 1.00 68.75 125 GLY A CA 1
ATOM 1008 C C . GLY A 1 125 ? -9.257 7.891 21.801 1.00 68.75 125 GLY A C 1
ATOM 1009 O O . GLY A 1 125 ? -9.061 7.716 20.599 1.00 68.75 125 GLY A O 1
ATOM 1010 N N . SER A 1 126 ? -8.331 7.563 22.708 1.00 72.50 126 SER A N 1
ATOM 1011 C CA . SER A 1 126 ? -6.943 7.222 22.347 1.00 72.50 126 SER A CA 1
ATOM 1012 C C . SER A 1 126 ? -6.824 5.929 21.509 1.00 72.50 126 SER A C 1
ATOM 1014 O O . SER A 1 126 ? -5.963 5.807 20.639 1.00 72.50 126 SER A O 1
ATOM 1016 N N . CYS A 1 127 ? -7.745 4.971 21.683 1.00 75.75 127 CYS A N 1
ATOM 1017 C CA . CYS A 1 127 ? -7.751 3.726 20.900 1.00 75.75 127 CYS A CA 1
ATOM 1018 C C . CYS A 1 127 ? -8.228 3.933 19.448 1.00 75.75 127 CYS A C 1
ATOM 1020 O O . CYS A 1 127 ? -7.818 3.190 18.552 1.00 75.75 127 CYS A O 1
ATOM 1022 N N . ARG A 1 128 ? -9.083 4.935 19.190 1.00 77.81 128 ARG A N 1
ATOM 1023 C CA . ARG A 1 128 ? -9.578 5.222 17.832 1.00 77.81 128 ARG A CA 1
ATOM 1024 C C . ARG A 1 128 ? -8.489 5.857 16.965 1.00 77.81 128 ARG A C 1
ATOM 1026 O O . ARG A 1 128 ? -8.292 5.403 15.841 1.00 77.81 128 ARG A O 1
ATOM 1033 N N . ILE A 1 129 ? -7.736 6.805 17.525 1.00 83.62 129 ILE A N 1
ATOM 1034 C CA . ILE A 1 129 ? -6.657 7.524 16.825 1.00 83.62 129 ILE A CA 1
ATOM 1035 C C . ILE A 1 129 ? -5.531 6.566 16.410 1.00 83.62 129 ILE A C 1
ATOM 1037 O O . ILE A 1 129 ? -5.063 6.586 15.277 1.00 83.62 129 ILE A O 1
ATOM 1041 N N . PHE A 1 130 ? -5.129 5.644 17.288 1.00 83.12 130 PHE A N 1
ATOM 1042 C CA . PHE A 1 130 ? -4.070 4.689 16.944 1.00 83.12 130 PHE A CA 1
ATOM 1043 C C . PHE A 1 130 ? -4.453 3.788 15.761 1.00 83.12 130 PHE A C 1
ATOM 1045 O O . PHE A 1 130 ? -3.633 3.481 14.893 1.00 83.12 130 PHE A O 1
ATOM 1052 N N . LYS A 1 131 ? -5.728 3.383 15.688 1.00 83.62 131 LYS A N 1
ATOM 1053 C CA . LYS A 1 131 ? -6.220 2.594 14.560 1.00 83.62 131 LYS A CA 1
ATOM 1054 C C . LYS A 1 131 ? -6.155 3.404 13.273 1.00 83.62 131 LYS A C 1
ATOM 1056 O O . LYS A 1 131 ? -5.659 2.852 12.294 1.00 83.62 131 LYS A O 1
ATOM 1061 N N . THR A 1 132 ? -6.621 4.652 13.243 1.00 84.19 132 THR A N 1
ATOM 1062 C CA . THR A 1 132 ? -6.617 5.469 12.015 1.00 84.19 132 THR A CA 1
ATOM 1063 C C . THR A 1 132 ? -5.204 5.722 11.498 1.00 84.19 132 THR A C 1
ATOM 1065 O O . THR A 1 132 ? -4.965 5.515 10.309 1.00 84.19 132 THR A O 1
ATOM 1068 N N . VAL A 1 133 ? -4.247 6.020 12.382 1.00 88.44 133 VAL A N 1
ATOM 1069 C CA . VAL A 1 133 ? -2.831 6.203 12.008 1.00 88.44 133 VAL A CA 1
ATOM 1070 C C . VAL A 1 133 ? -2.264 4.955 11.330 1.00 88.44 133 VAL A C 1
ATOM 1072 O O . VAL A 1 133 ? -1.612 5.053 10.294 1.00 88.44 133 VAL A O 1
ATOM 1075 N N . ILE A 1 134 ? -2.571 3.758 11.843 1.00 86.56 134 ILE A N 1
ATOM 1076 C CA . ILE A 1 134 ? -2.136 2.520 11.182 1.00 86.56 134 ILE A CA 1
ATOM 1077 C C . ILE A 1 134 ? -2.805 2.357 9.804 1.00 86.56 134 ILE A C 1
ATOM 1079 O O . ILE A 1 134 ? -2.185 1.774 8.921 1.00 86.56 134 ILE A O 1
ATOM 1083 N N . THR A 1 135 ? -4.044 2.834 9.582 1.00 85.31 135 THR A N 1
ATOM 1084 C CA . THR A 1 135 ? -4.666 2.734 8.239 1.00 85.31 135 THR A CA 1
ATOM 1085 C C . THR A 1 135 ? -3.845 3.544 7.275 1.00 85.31 135 THR A C 1
ATOM 1087 O O . THR A 1 135 ? -3.481 3.057 6.213 1.00 85.31 135 THR A O 1
ATOM 1090 N N . LEU A 1 136 ? -3.579 4.781 7.689 1.00 87.75 136 LEU A N 1
ATOM 1091 C CA . LEU A 1 136 ? -2.906 5.770 6.885 1.00 87.75 136 LEU A CA 1
ATOM 1092 C C . LEU A 1 136 ? -1.517 5.256 6.513 1.00 87.75 136 LEU A C 1
ATOM 1094 O O . LEU A 1 136 ? -1.152 5.281 5.348 1.00 87.75 136 LEU A O 1
ATOM 1098 N N . GLY A 1 137 ? -0.794 4.674 7.476 1.00 89.19 137 GLY A N 1
ATOM 1099 C CA . GLY A 1 137 ? 0.504 4.055 7.219 1.00 89.19 137 GLY A CA 1
ATOM 1100 C C . GLY A 1 137 ? 0.450 2.915 6.196 1.00 89.19 137 GLY A C 1
ATOM 1101 O O . GLY A 1 137 ? 1.333 2.825 5.346 1.00 89.19 137 GLY A O 1
ATOM 1102 N N . ILE A 1 138 ? -0.586 2.068 6.235 1.00 88.19 138 ILE A N 1
ATOM 1103 C CA . ILE A 1 138 ? -0.768 0.991 5.246 1.00 88.19 138 ILE A CA 1
ATOM 1104 C C . ILE A 1 138 ? -1.072 1.574 3.860 1.00 88.19 138 ILE A C 1
ATOM 1106 O O . ILE A 1 138 ? -0.421 1.180 2.898 1.00 88.19 138 ILE A O 1
ATOM 1110 N N . LEU A 1 139 ? -1.997 2.534 3.762 1.00 88.62 139 LEU A N 1
ATOM 1111 C CA . LEU A 1 139 ? -2.352 3.190 2.496 1.00 88.62 139 LEU A CA 1
ATOM 1112 C C . LEU A 1 139 ? -1.142 3.890 1.865 1.00 88.62 139 LEU A C 1
ATOM 1114 O O . LEU A 1 139 ? -0.850 3.675 0.693 1.00 88.62 139 LEU A O 1
ATOM 1118 N N . ILE A 1 140 ? -0.378 4.644 2.661 1.00 89.88 140 ILE A N 1
ATOM 1119 C CA . ILE A 1 140 ? 0.852 5.312 2.211 1.00 89.88 140 ILE A CA 1
ATOM 1120 C C . ILE A 1 140 ? 1.884 4.284 1.728 1.00 89.88 140 ILE A C 1
ATOM 1122 O O . ILE A 1 140 ? 2.536 4.499 0.709 1.00 89.88 140 ILE A O 1
ATOM 1126 N N . SER A 1 141 ? 2.018 3.151 2.424 1.00 88.56 141 SER A N 1
ATOM 1127 C CA . SER A 1 141 ? 2.951 2.089 2.023 1.00 88.56 141 SER A CA 1
ATOM 1128 C C . SER A 1 141 ? 2.554 1.445 0.690 1.00 88.56 141 SER A C 1
ATOM 1130 O O . SER A 1 141 ? 3.424 1.213 -0.146 1.00 88.56 141 SER A O 1
ATOM 1132 N N . ILE A 1 142 ? 1.260 1.187 0.470 1.00 88.62 142 ILE A N 1
ATOM 1133 C CA . ILE A 1 142 ? 0.735 0.639 -0.793 1.00 88.62 142 ILE A CA 1
ATOM 1134 C C . ILE A 1 142 ? 0.934 1.644 -1.935 1.00 88.62 142 ILE A C 1
ATOM 1136 O O . ILE A 1 142 ? 1.455 1.275 -2.987 1.00 88.62 142 ILE A O 1
ATOM 1140 N N . LEU A 1 143 ? 0.621 2.922 -1.697 1.00 88.88 143 LEU A N 1
ATOM 1141 C CA . LEU A 1 143 ? 0.838 3.998 -2.662 1.00 88.88 143 LEU A CA 1
ATOM 1142 C C . LEU A 1 143 ? 2.311 4.064 -3.089 1.00 88.88 143 LEU A C 1
ATOM 1144 O O . LEU A 1 143 ? 2.607 4.001 -4.283 1.00 88.88 143 LEU A O 1
ATOM 1148 N N . LEU A 1 144 ? 3.234 4.106 -2.120 1.00 89.31 144 LEU A N 1
ATOM 1149 C CA . LEU A 1 144 ? 4.679 4.112 -2.371 1.00 89.31 144 LEU A CA 1
ATOM 1150 C C . LEU A 1 144 ? 5.139 2.871 -3.148 1.00 89.31 144 LEU A C 1
ATOM 1152 O O . LEU A 1 144 ? 5.957 2.996 -4.061 1.00 89.31 144 LEU A O 1
ATOM 1156 N N . MET A 1 145 ? 4.606 1.686 -2.823 1.00 88.38 145 MET A N 1
ATOM 1157 C CA . MET A 1 145 ? 4.909 0.461 -3.571 1.00 88.38 145 MET A CA 1
ATOM 1158 C C . MET A 1 145 ? 4.431 0.522 -5.019 1.00 88.38 145 MET A C 1
ATOM 1160 O O . MET A 1 145 ? 5.155 0.056 -5.895 1.00 88.38 145 MET A O 1
ATOM 1164 N N . SER A 1 146 ? 3.263 1.110 -5.289 1.00 90.31 146 SER A N 1
ATOM 1165 C CA . SER A 1 146 ? 2.753 1.234 -6.662 1.00 90.31 146 SER A CA 1
ATOM 1166 C C . SER A 1 146 ? 3.528 2.265 -7.495 1.00 90.31 146 SER A C 1
ATOM 1168 O O . SER A 1 146 ? 3.697 2.078 -8.698 1.00 90.31 146 SER A O 1
ATOM 1170 N N . MET A 1 147 ? 4.058 3.324 -6.867 1.00 91.81 147 MET A N 1
ATOM 1171 C CA . MET A 1 147 ? 4.800 4.380 -7.571 1.00 91.81 147 MET A CA 1
ATOM 1172 C C . MET A 1 147 ? 6.255 4.003 -7.879 1.00 91.81 147 MET A C 1
ATOM 1174 O O . MET A 1 147 ? 6.816 4.483 -8.864 1.00 91.81 147 MET A O 1
ATOM 1178 N N . MET A 1 148 ? 6.876 3.142 -7.067 1.00 91.75 148 MET A N 1
ATOM 1179 C CA . MET A 1 148 ? 8.285 2.754 -7.226 1.00 91.75 148 MET A CA 1
ATOM 1180 C C . MET A 1 148 ? 8.635 2.194 -8.617 1.00 91.75 148 MET A C 1
ATOM 1182 O O . MET A 1 148 ? 9.599 2.681 -9.214 1.00 91.75 148 MET A O 1
ATOM 1186 N N . PRO A 1 149 ? 7.875 1.234 -9.183 1.00 91.75 149 PRO A N 1
ATOM 1187 C CA . PRO A 1 149 ? 8.129 0.720 -10.525 1.00 91.75 149 PRO A CA 1
ATOM 1188 C C . PRO A 1 149 ? 8.168 1.827 -11.576 1.00 91.75 149 PRO A C 1
ATOM 1190 O O . PRO A 1 149 ? 9.106 1.870 -12.366 1.00 91.75 149 PRO A O 1
ATOM 1193 N N . LYS A 1 150 ? 7.212 2.762 -11.537 1.00 92.69 150 LYS A N 1
ATOM 1194 C CA . LYS A 1 150 ? 7.123 3.874 -12.490 1.00 92.69 150 LYS A CA 1
ATOM 1195 C C . LYS A 1 150 ? 8.342 4.790 -12.420 1.00 92.69 150 LYS A C 1
ATOM 1197 O O . LYS A 1 150 ? 8.875 5.168 -13.457 1.00 92.69 150 LYS A O 1
ATOM 1202 N N . ILE A 1 151 ? 8.818 5.109 -11.214 1.00 93.62 151 ILE A N 1
ATOM 1203 C CA . ILE A 1 151 ? 10.019 5.937 -11.028 1.00 93.62 151 ILE A CA 1
ATOM 1204 C C . ILE A 1 151 ? 11.247 5.223 -11.612 1.00 93.62 151 ILE A C 1
ATOM 1206 O O . ILE A 1 151 ? 11.984 5.807 -12.404 1.00 93.62 151 ILE A O 1
ATOM 1210 N N . ILE A 1 152 ? 11.440 3.943 -11.275 1.00 94.06 152 ILE A N 1
ATOM 1211 C CA . ILE A 1 152 ? 12.580 3.142 -11.750 1.00 94.06 152 ILE A CA 1
ATOM 1212 C C . ILE A 1 152 ? 12.549 2.993 -13.280 1.00 94.06 152 ILE A C 1
ATOM 1214 O O . ILE A 1 152 ? 13.571 3.184 -13.942 1.00 94.06 152 ILE A O 1
ATOM 1218 N N . LEU A 1 153 ? 11.379 2.690 -13.848 1.00 94.88 153 LEU A N 1
ATOM 1219 C CA . LEU A 1 153 ? 11.172 2.568 -15.292 1.00 94.88 153 LEU A CA 1
ATOM 1220 C C . LEU A 1 153 ? 11.339 3.908 -16.011 1.00 94.88 153 LEU A C 1
ATOM 1222 O O . LEU A 1 153 ? 11.959 3.939 -17.069 1.00 94.88 153 LEU A O 1
ATOM 1226 N N . GLY A 1 154 ? 10.882 5.013 -15.421 1.00 93.75 154 GLY A N 1
ATOM 1227 C CA . GLY A 1 154 ? 11.100 6.360 -15.949 1.00 93.75 154 GLY A CA 1
ATOM 1228 C C . GLY A 1 154 ? 12.588 6.676 -16.108 1.00 93.75 154 GLY A C 1
ATOM 1229 O O . GLY A 1 154 ? 13.023 7.080 -17.186 1.00 93.75 154 GLY A O 1
ATOM 1230 N N . PHE A 1 155 ? 13.401 6.386 -15.085 1.00 94.81 155 PHE A N 1
ATOM 1231 C CA . PHE A 1 155 ? 14.859 6.521 -15.188 1.00 94.81 155 PHE A CA 1
ATOM 1232 C C . PHE A 1 155 ? 15.474 5.576 -16.232 1.00 94.81 155 PHE A C 1
ATOM 1234 O O . PHE A 1 155 ? 16.412 5.962 -16.934 1.00 94.81 155 PHE A O 1
ATOM 1241 N N . ALA A 1 156 ? 14.964 4.347 -16.362 1.00 94.50 156 ALA A N 1
ATOM 1242 C CA . ALA A 1 156 ? 15.437 3.395 -17.369 1.00 94.50 156 ALA A CA 1
ATOM 1243 C C . ALA A 1 156 ? 15.165 3.876 -18.807 1.00 94.50 156 ALA A C 1
ATOM 1245 O O . ALA A 1 156 ? 16.048 3.753 -19.659 1.00 94.50 156 ALA A O 1
ATOM 1246 N N . VAL A 1 157 ? 13.985 4.461 -19.052 1.00 96.44 157 VAL A N 1
ATOM 1247 C CA . VAL A 1 157 ? 13.584 5.029 -20.350 1.00 96.44 157 VAL A CA 1
ATOM 1248 C C . VAL A 1 157 ? 14.438 6.245 -20.704 1.00 96.44 157 VAL A C 1
ATOM 1250 O O . VAL A 1 157 ? 14.973 6.290 -21.808 1.00 96.44 157 VAL A O 1
ATOM 1253 N N . ILE A 1 158 ? 14.644 7.181 -19.767 1.00 95.81 158 ILE A N 1
ATOM 1254 C CA . ILE A 1 158 ? 15.503 8.362 -19.989 1.00 95.81 158 ILE A CA 1
ATOM 1255 C C . ILE A 1 158 ? 16.922 7.934 -20.385 1.00 95.81 158 ILE A C 1
ATOM 1257 O O . ILE A 1 158 ? 17.543 8.546 -21.250 1.00 95.81 158 ILE A O 1
ATOM 1261 N N . ARG A 1 159 ? 17.438 6.860 -19.774 1.00 96.19 159 ARG A N 1
ATOM 1262 C CA . ARG A 1 159 ? 18.788 6.362 -20.059 1.00 96.19 159 ARG A CA 1
ATOM 1263 C C . ARG A 1 159 ? 18.907 5.664 -21.418 1.00 96.19 159 ARG A C 1
ATOM 1265 O O . ARG A 1 159 ? 19.979 5.715 -22.008 1.00 96.19 159 ARG A O 1
ATOM 1272 N N . ASN A 1 160 ? 17.866 4.972 -21.883 1.00 95.62 160 ASN A N 1
ATOM 1273 C CA . ASN A 1 160 ? 17.890 4.199 -23.131 1.00 95.62 160 ASN A CA 1
ATOM 1274 C C . ASN A 1 160 ? 16.552 4.332 -23.884 1.00 95.62 160 ASN A C 1
ATOM 1276 O O . ASN A 1 160 ? 15.739 3.401 -23.848 1.00 95.62 160 ASN A O 1
ATOM 1280 N N . PRO A 1 161 ? 16.319 5.453 -24.587 1.00 94.75 161 PRO A N 1
ATOM 1281 C CA . PRO A 1 161 ? 15.022 5.740 -25.202 1.00 94.75 161 PRO A CA 1
ATOM 1282 C C . PRO A 1 161 ? 14.682 4.815 -26.380 1.00 94.75 161 PRO A C 1
ATOM 1284 O O . PRO A 1 161 ? 13.512 4.632 -26.694 1.00 94.75 161 PRO A O 1
ATOM 1287 N N . SER A 1 162 ? 15.679 4.189 -27.012 1.00 96.75 162 SER A N 1
ATOM 1288 C CA . SER A 1 162 ? 15.489 3.296 -28.164 1.00 96.75 162 SER A CA 1
ATOM 1289 C C . SER A 1 162 ? 14.957 1.905 -27.804 1.00 96.75 162 SER A C 1
ATOM 1291 O O . SER A 1 162 ? 14.613 1.126 -28.690 1.00 96.75 162 SER A O 1
ATOM 1293 N N . ASN A 1 163 ? 14.898 1.551 -26.518 1.00 96.75 163 ASN A N 1
ATOM 1294 C CA . ASN A 1 163 ? 14.505 0.208 -26.112 1.00 96.75 163 ASN A CA 1
ATOM 1295 C C . ASN A 1 163 ? 12.990 0.118 -25.874 1.00 96.75 163 ASN A C 1
ATOM 1297 O O . ASN A 1 163 ? 12.492 0.438 -24.791 1.00 96.75 163 ASN A O 1
ATOM 1301 N N . GLU A 1 164 ? 12.266 -0.406 -26.866 1.00 95.31 164 GLU A N 1
ATOM 1302 C CA . GLU A 1 164 ? 10.807 -0.595 -26.820 1.00 95.31 164 GLU A CA 1
ATOM 1303 C C . GLU A 1 164 ? 10.319 -1.383 -25.595 1.00 95.31 164 GLU A C 1
ATOM 1305 O O . GLU A 1 164 ? 9.202 -1.169 -25.114 1.00 95.31 164 GLU A O 1
ATOM 1310 N N . LYS A 1 165 ? 11.149 -2.283 -25.047 1.00 95.00 165 LYS A N 1
ATOM 1311 C CA . LYS A 1 165 ? 10.788 -3.076 -23.862 1.00 95.00 165 LYS A CA 1
ATOM 1312 C C . LYS A 1 165 ? 10.541 -2.187 -22.645 1.00 95.00 165 LYS A C 1
ATOM 1314 O O . LYS A 1 165 ? 9.627 -2.473 -21.873 1.00 95.00 165 LYS A O 1
ATOM 1319 N N . PHE A 1 166 ? 11.313 -1.111 -22.478 1.00 94.12 166 PHE A N 1
ATOM 1320 C CA . PHE A 1 166 ? 11.120 -0.180 -21.364 1.00 94.12 166 PHE A CA 1
ATOM 1321 C C . PHE A 1 166 ? 9.858 0.659 -21.539 1.00 94.12 166 PHE A C 1
ATOM 1323 O O . PHE A 1 166 ? 9.154 0.879 -20.560 1.00 94.12 166 PHE A O 1
ATOM 1330 N N . ILE A 1 167 ? 9.524 1.041 -22.774 1.00 93.00 167 ILE A N 1
ATOM 1331 C CA . ILE A 1 167 ? 8.287 1.771 -23.081 1.00 93.00 167 ILE A CA 1
ATOM 1332 C C . ILE A 1 167 ? 7.064 0.902 -22.748 1.00 93.00 167 ILE A C 1
ATOM 1334 O O . ILE A 1 167 ? 6.158 1.349 -22.045 1.00 93.00 167 ILE A O 1
ATOM 1338 N N . ARG A 1 168 ? 7.062 -0.375 -23.161 1.00 94.31 168 ARG A N 1
ATOM 1339 C CA . ARG A 1 168 ? 5.975 -1.313 -22.814 1.00 94.31 168 ARG A CA 1
ATOM 1340 C C . ARG A 1 168 ? 5.884 -1.562 -21.308 1.00 94.31 168 ARG A C 1
ATOM 1342 O O . ARG A 1 168 ? 4.791 -1.572 -20.752 1.00 94.31 168 ARG A O 1
ATOM 1349 N N . ALA A 1 169 ? 7.018 -1.742 -20.633 1.00 94.25 169 ALA A N 1
ATOM 1350 C CA . ALA A 1 169 ? 7.039 -1.938 -19.186 1.00 94.25 169 ALA A CA 1
ATOM 1351 C C . ALA A 1 169 ? 6.573 -0.687 -18.416 1.00 94.25 169 ALA A C 1
ATOM 1353 O O . ALA A 1 169 ? 5.898 -0.820 -17.395 1.00 94.25 169 ALA A O 1
ATOM 1354 N N . LEU A 1 170 ? 6.863 0.515 -18.926 1.00 95.19 170 LEU A N 1
ATOM 1355 C CA . LEU A 1 170 ? 6.349 1.768 -18.377 1.00 95.19 170 LEU A CA 1
ATOM 1356 C C . LEU A 1 170 ? 4.815 1.820 -18.482 1.00 95.19 170 LEU A C 1
ATOM 1358 O O . LEU A 1 170 ? 4.161 2.080 -17.473 1.00 95.19 170 LEU A O 1
ATOM 1362 N N . ALA A 1 171 ? 4.237 1.449 -19.630 1.00 93.19 171 ALA A N 1
ATOM 1363 C CA . ALA A 1 171 ? 2.782 1.370 -19.800 1.00 93.19 171 ALA A CA 1
ATOM 1364 C C . ALA A 1 171 ? 2.119 0.368 -18.830 1.00 93.19 171 ALA A C 1
ATOM 1366 O O . ALA A 1 171 ? 1.067 0.647 -18.257 1.00 93.19 171 ALA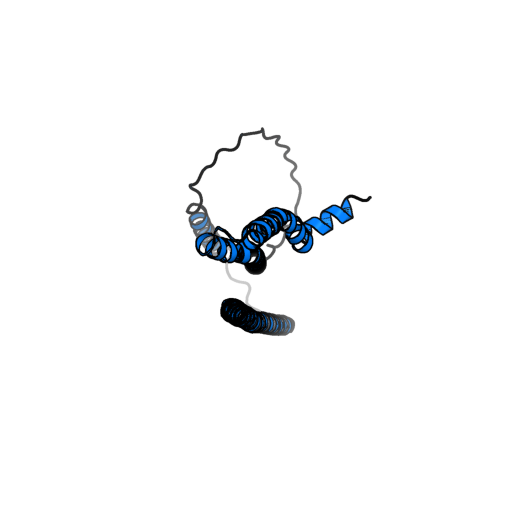 A O 1
ATOM 1367 N N . ILE A 1 172 ? 2.759 -0.781 -18.575 1.00 93.25 172 ILE A N 1
ATOM 1368 C CA . ILE A 1 172 ? 2.288 -1.745 -17.563 1.00 93.25 172 ILE A CA 1
ATOM 1369 C C . ILE A 1 172 ? 2.360 -1.140 -16.153 1.00 93.25 172 ILE A C 1
ATOM 1371 O O . ILE A 1 172 ? 1.451 -1.340 -15.348 1.00 93.25 172 ILE A O 1
ATOM 1375 N N . SER A 1 173 ? 3.414 -0.382 -15.835 1.00 95.12 173 SER A N 1
ATOM 1376 C CA . SER A 1 173 ? 3.521 0.280 -14.529 1.00 95.12 173 SER A CA 1
ATOM 1377 C C . SER A 1 173 ? 2.450 1.357 -14.320 1.00 95.12 173 SER A C 1
ATOM 1379 O O . SER A 1 173 ? 1.954 1.508 -13.203 1.00 95.12 173 SER A O 1
ATOM 1381 N N . ASP A 1 174 ? 2.020 2.035 -15.388 1.00 92.81 174 ASP A N 1
ATOM 1382 C CA . ASP A 1 174 ? 0.891 2.967 -15.339 1.00 92.81 174 ASP A CA 1
ATOM 1383 C C . ASP A 1 174 ? -0.434 2.248 -15.064 1.00 92.81 174 ASP A C 1
ATOM 1385 O O . ASP A 1 174 ? -1.246 2.756 -14.292 1.00 92.81 174 ASP A O 1
ATOM 1389 N N . LEU A 1 175 ? -0.628 1.033 -15.592 1.00 91.69 175 LEU A N 1
ATOM 1390 C CA . LEU A 1 175 ? -1.790 0.207 -15.249 1.00 91.69 175 LEU A CA 1
ATOM 1391 C C . LEU A 1 175 ? -1.810 -0.146 -13.751 1.00 91.69 175 LEU A C 1
ATOM 1393 O O . LEU A 1 175 ? -2.862 -0.092 -13.118 1.00 91.69 175 LEU A O 1
ATOM 1397 N N . ILE A 1 176 ? -0.654 -0.462 -13.157 1.00 88.44 176 ILE A N 1
ATOM 1398 C CA . ILE A 1 176 ? -0.547 -0.735 -11.711 1.00 88.44 176 ILE A CA 1
ATOM 1399 C C . ILE A 1 176 ? -0.909 0.511 -10.896 1.00 88.44 176 ILE A C 1
ATOM 1401 O O . ILE A 1 176 ? -1.629 0.410 -9.902 1.00 88.44 176 ILE A O 1
ATOM 1405 N N . LEU A 1 177 ? -0.449 1.689 -11.324 1.00 91.38 177 LEU A N 1
ATOM 1406 C CA . LEU A 1 177 ? -0.800 2.949 -10.674 1.00 91.38 177 LEU A CA 1
ATOM 1407 C C . LEU A 1 177 ? -2.298 3.260 -10.819 1.00 91.38 177 LEU A C 1
ATOM 1409 O O . LEU A 1 177 ? -2.922 3.723 -9.868 1.00 91.38 177 LEU A O 1
ATOM 1413 N N . PHE A 1 178 ? -2.889 2.948 -11.974 1.00 90.44 178 PHE A N 1
ATOM 1414 C CA . PHE A 1 178 ? -4.324 3.089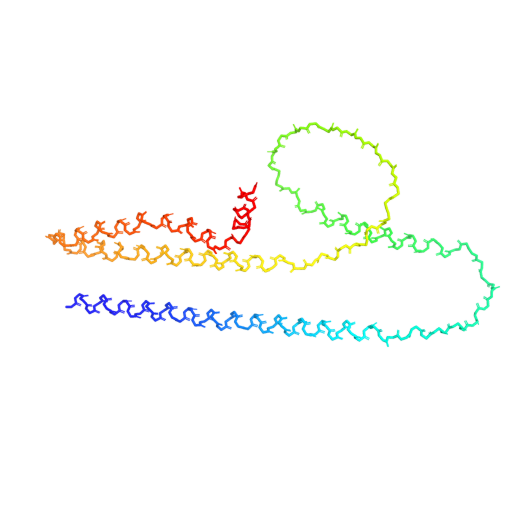 -12.223 1.00 90.44 178 PHE A CA 1
ATOM 1415 C C . PHE A 1 178 ? -5.173 2.136 -11.367 1.00 90.44 178 PHE A C 1
ATOM 1417 O O . PHE A 1 178 ? -6.286 2.479 -10.975 1.00 90.44 178 PHE A O 1
ATOM 1424 N N . LEU A 1 179 ? -4.645 0.961 -11.017 1.00 87.94 179 LEU A N 1
ATOM 1425 C CA . LEU A 1 179 ? -5.292 0.030 -10.088 1.00 87.94 179 LEU A CA 1
ATOM 1426 C C . LEU A 1 179 ? -5.205 0.485 -8.620 1.00 87.94 179 LEU A C 1
ATOM 1428 O O . LEU A 1 179 ? -5.942 -0.026 -7.779 1.00 87.94 179 LEU A O 1
ATOM 1432 N N . ASN A 1 180 ? -4.339 1.444 -8.283 1.00 90.00 180 ASN A N 1
ATOM 1433 C CA . ASN A 1 180 ? -4.128 1.853 -6.896 1.00 90.00 180 ASN A CA 1
ATOM 1434 C C . ASN A 1 180 ? -5.381 2.493 -6.245 1.00 90.00 180 ASN A C 1
ATOM 1436 O O . ASN A 1 180 ? -5.759 2.049 -5.161 1.00 90.00 180 ASN A O 1
ATOM 1440 N N . PRO A 1 181 ? -6.116 3.419 -6.895 1.00 88.62 181 PRO A N 1
ATOM 1441 C CA . PRO A 1 181 ? -7.391 3.924 -6.374 1.00 88.62 181 PRO A CA 1
ATOM 1442 C C . PRO A 1 181 ? -8.473 2.848 -6.183 1.00 88.62 181 PRO A C 1
ATOM 1444 O O . PRO A 1 181 ? -9.358 3.016 -5.349 1.00 88.62 181 PRO A O 1
ATOM 1447 N N . LEU A 1 182 ? -8.419 1.723 -6.913 1.00 86.94 182 LEU A N 1
ATOM 1448 C CA . LEU A 1 182 ? -9.354 0.602 -6.719 1.00 86.94 182 LEU A CA 1
ATOM 1449 C C . LEU A 1 182 ? -9.086 -0.156 -5.410 1.00 86.94 182 LEU A C 1
ATOM 1451 O O . LEU A 1 182 ? -9.992 -0.793 -4.870 1.00 86.94 182 LEU A O 1
ATOM 1455 N N . LEU A 1 183 ? -7.869 -0.070 -4.865 1.00 85.06 183 LEU A N 1
ATOM 1456 C CA . LEU A 1 183 ? -7.525 -0.675 -3.578 1.00 85.06 183 LEU A CA 1
ATOM 1457 C C . LEU A 1 183 ? -8.038 0.143 -2.391 1.00 85.06 183 LEU A C 1
ATOM 1459 O O . LEU A 1 183 ? -8.315 -0.444 -1.344 1.00 85.06 183 LEU A O 1
ATOM 1463 N N . ASP A 1 184 ? -8.227 1.455 -2.539 1.00 86.56 184 ASP A N 1
ATOM 1464 C CA . ASP A 1 184 ? -8.744 2.315 -1.471 1.00 86.56 184 ASP A CA 1
ATOM 1465 C C . ASP A 1 184 ? -10.087 1.811 -0.907 1.00 86.56 184 ASP A C 1
ATOM 1467 O O . ASP A 1 184 ? -10.143 1.510 0.293 1.00 86.56 184 ASP A O 1
ATOM 1471 N N . PRO A 1 185 ? -11.162 1.619 -1.704 1.00 86.31 185 PRO A N 1
ATOM 1472 C CA . PRO A 1 185 ? -12.434 1.117 -1.186 1.00 86.31 185 PRO A CA 1
ATOM 1473 C C . PRO A 1 185 ? -12.301 -0.283 -0.572 1.00 86.31 185 PRO A C 1
ATOM 1475 O O . PRO A 1 185 ? -12.916 -0.553 0.461 1.00 86.31 185 PRO A O 1
ATOM 1478 N N . VAL A 1 186 ? -11.448 -1.153 -1.126 1.00 86.31 186 VAL A N 1
ATOM 1479 C CA . VAL A 1 186 ? -11.184 -2.493 -0.571 1.00 86.31 186 VAL A CA 1
ATOM 1480 C C . VAL A 1 186 ? -10.569 -2.390 0.827 1.00 86.31 186 VAL A C 1
ATOM 1482 O O . VAL A 1 186 ? -11.045 -3.026 1.774 1.00 86.31 186 VAL A O 1
ATOM 1485 N N . VAL A 1 187 ? -9.549 -1.545 0.994 1.00 86.25 187 VAL A N 1
ATOM 1486 C CA . VAL A 1 187 ? -8.903 -1.302 2.290 1.00 86.25 187 VAL A CA 1
ATOM 1487 C C . VAL A 1 187 ? -9.893 -0.679 3.276 1.00 86.25 187 VAL A C 1
ATOM 1489 O O . VAL A 1 187 ? -9.946 -1.101 4.437 1.00 86.25 187 VAL A O 1
ATOM 1492 N N . TYR A 1 188 ? -10.722 0.268 2.835 1.00 83.0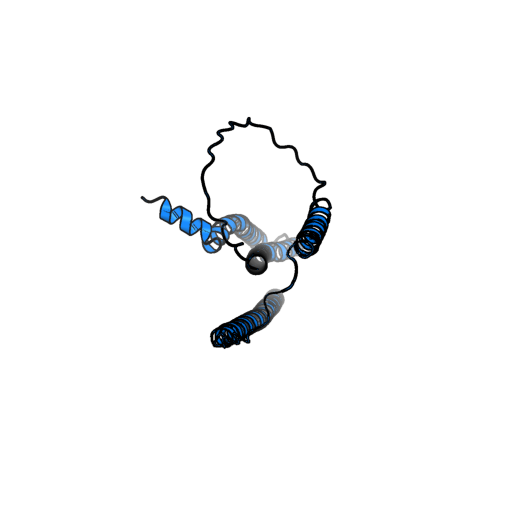0 188 TYR A N 1
ATOM 1493 C CA . TYR A 1 188 ? -11.751 0.882 3.676 1.00 83.00 188 TYR A CA 1
ATOM 1494 C C . TYR A 1 188 ? -12.791 -0.135 4.168 1.00 83.00 188 TYR A C 1
ATOM 1496 O O . TYR A 1 188 ? -13.050 -0.204 5.378 1.00 83.00 188 TYR A O 1
ATOM 1504 N N . VAL A 1 189 ? -13.323 -0.979 3.281 1.00 84.88 189 VAL A N 1
ATOM 1505 C CA . VAL A 1 189 ? -14.312 -2.021 3.617 1.00 84.88 189 VAL A CA 1
ATOM 1506 C C . VAL A 1 189 ? -13.723 -3.075 4.559 1.00 84.88 189 VAL A C 1
ATOM 1508 O O . VAL A 1 189 ? -14.373 -3.508 5.520 1.00 84.88 189 VAL A O 1
ATOM 1511 N N . LEU A 1 190 ? -12.462 -3.465 4.355 1.00 82.94 190 LEU A N 1
ATOM 1512 C CA . LEU A 1 190 ? -11.786 -4.426 5.229 1.00 82.94 190 LEU A CA 1
ATOM 1513 C C . LEU A 1 190 ? -11.497 -3.865 6.628 1.00 82.94 190 LEU A C 1
ATOM 1515 O O . LEU A 1 190 ? -11.385 -4.632 7.596 1.00 82.94 190 LEU A O 1
ATOM 1519 N N . ARG A 1 191 ? -11.422 -2.544 6.786 1.00 82.00 191 ARG A N 1
ATOM 1520 C CA . ARG A 1 191 ? -10.951 -1.934 8.034 1.00 82.00 191 ARG A CA 1
ATOM 1521 C C . ARG A 1 191 ? -12.048 -1.309 8.882 1.00 82.00 191 ARG A C 1
ATOM 1523 O O . ARG A 1 191 ? -12.014 -1.447 10.111 1.00 82.00 191 ARG A O 1
ATOM 1530 N N . ILE A 1 192 ? -13.035 -0.660 8.272 1.00 82.06 192 ILE A N 1
ATOM 1531 C CA . ILE A 1 192 ? -14.128 -0.017 9.005 1.00 82.06 192 ILE A CA 1
ATOM 1532 C C . ILE A 1 192 ? -15.167 -1.078 9.381 1.00 82.06 192 ILE A C 1
ATOM 1534 O O . ILE A 1 192 ? -16.086 -1.402 8.631 1.00 82.06 192 ILE A O 1
ATOM 1538 N N . ARG A 1 193 ? -15.045 -1.616 10.602 1.00 79.00 193 ARG A N 1
ATOM 1539 C CA . ARG A 1 193 ? -16.015 -2.578 11.162 1.00 79.00 193 ARG A CA 1
ATOM 1540 C C . ARG A 1 193 ? -17.452 -2.041 11.151 1.00 79.00 193 ARG A C 1
ATOM 1542 O O . ARG A 1 193 ? -18.371 -2.818 10.921 1.00 79.00 193 ARG A O 1
ATOM 1549 N N . SER A 1 194 ? -17.621 -0.738 11.363 1.00 76.25 194 SER A N 1
ATOM 1550 C CA . SER A 1 194 ? -18.914 -0.045 11.372 1.00 76.25 194 SER A CA 1
ATOM 1551 C C . SER A 1 194 ? -19.640 -0.157 10.030 1.00 76.25 194 SER A C 1
ATOM 1553 O O . SER A 1 194 ? -20.857 -0.285 9.998 1.00 76.25 194 SER A O 1
ATOM 1555 N N . PHE A 1 195 ? -18.891 -0.149 8.925 1.00 76.19 195 PHE A N 1
ATOM 1556 C CA . PHE A 1 195 ? -19.443 -0.267 7.578 1.00 76.19 195 PHE A CA 1
ATOM 1557 C C . PHE A 1 195 ? -19.995 -1.677 7.347 1.00 76.19 195 PHE A C 1
ATOM 1559 O O . PHE A 1 195 ? -21.129 -1.842 6.914 1.00 76.19 195 PHE A O 1
ATOM 1566 N N . ARG A 1 196 ? -19.246 -2.704 7.772 1.00 79.69 196 ARG A N 1
ATOM 1567 C CA . ARG A 1 196 ? -19.708 -4.102 7.726 1.00 79.69 196 ARG A CA 1
ATOM 1568 C C . ARG A 1 196 ? -20.961 -4.355 8.560 1.00 79.69 196 ARG A C 1
ATOM 1570 O O . ARG A 1 196 ? -21.783 -5.179 8.180 1.00 79.69 196 ARG A O 1
ATOM 1577 N N . GLN A 1 197 ? -21.089 -3.682 9.702 1.00 85.12 197 GLN A N 1
ATOM 1578 C CA . GLN A 1 197 ? -22.281 -3.803 10.542 1.00 85.12 197 GLN A CA 1
ATOM 1579 C C . GLN A 1 197 ? -23.508 -3.197 9.858 1.00 85.12 197 GLN A C 1
ATOM 1581 O O . GLN A 1 197 ? -24.556 -3.827 9.863 1.00 85.12 197 GLN A O 1
ATOM 1586 N N . ARG A 1 198 ? -23.365 -2.040 9.200 1.00 81.62 198 ARG A N 1
ATOM 1587 C CA . ARG A 1 198 ? -24.466 -1.417 8.447 1.00 81.62 198 ARG A CA 1
ATOM 1588 C C . ARG A 1 198 ? -24.932 -2.275 7.271 1.00 81.62 198 ARG A C 1
ATOM 1590 O O . ARG A 1 198 ? -26.130 -2.419 7.085 1.00 81.62 198 ARG A O 1
ATOM 1597 N N . ILE A 1 199 ? -24.004 -2.900 6.541 1.00 82.25 199 ILE A N 1
ATOM 1598 C CA . ILE A 1 199 ? -24.349 -3.796 5.423 1.00 82.25 199 ILE A CA 1
ATOM 1599 C C . ILE A 1 199 ? -25.120 -5.026 5.923 1.00 82.25 199 ILE A C 1
ATOM 1601 O O . ILE A 1 199 ? -26.114 -5.406 5.317 1.00 82.25 199 ILE A O 1
ATOM 1605 N N . LYS A 1 200 ? -24.716 -5.618 7.058 1.00 82.38 200 LYS A N 1
ATOM 1606 C CA . LYS A 1 200 ? -25.438 -6.758 7.650 1.00 82.38 200 LYS A CA 1
ATOM 1607 C C . LYS A 1 200 ? -26.851 -6.415 8.123 1.00 82.38 200 LYS A C 1
ATOM 1609 O O . LYS A 1 200 ? -27.706 -7.285 8.089 1.00 82.38 200 LYS A O 1
ATOM 1614 N N . CYS A 1 201 ? -27.093 -5.187 8.578 1.00 77.75 201 CYS A N 1
ATOM 1615 C CA . CYS A 1 201 ? -28.423 -4.775 9.032 1.00 77.75 201 CYS A CA 1
ATOM 1616 C C . CYS A 1 201 ? -29.367 -4.374 7.888 1.00 77.75 201 CYS A C 1
ATOM 1618 O O . CYS A 1 201 ? -30.550 -4.212 8.138 1.00 77.75 201 CYS A O 1
ATOM 1620 N N . SER A 1 202 ? -28.861 -4.194 6.664 1.00 78.38 202 SER A N 1
ATOM 1621 C CA . SER A 1 202 ? -29.657 -3.767 5.504 1.00 78.38 202 SER A CA 1
ATOM 1622 C C . SER A 1 202 ? -30.248 -4.930 4.694 1.00 78.38 202 SER A C 1
ATOM 1624 O O . SER A 1 202 ? -30.891 -4.682 3.681 1.00 78.38 202 SER A O 1
ATOM 1626 N N . SER A 1 203 ? -29.990 -6.185 5.079 1.00 74.44 203 SER A N 1
ATOM 1627 C CA . SER A 1 203 ? -30.469 -7.377 4.361 1.00 74.44 203 SER A CA 1
ATOM 1628 C C . SER A 1 203 ? -31.719 -8.011 4.990 1.00 74.44 203 SER A C 1
ATOM 1630 O O . SER A 1 203 ? -31.936 -9.208 4.808 1.00 74.44 203 SER A O 1
ATOM 1632 N N . HIS A 1 204 ? -32.475 -7.249 5.780 1.00 55.50 204 HIS A N 1
ATOM 1633 C CA . HIS A 1 204 ? -33.697 -7.669 6.466 1.00 55.50 204 HIS A CA 1
ATOM 1634 C C . HIS A 1 204 ? -34.796 -6.648 6.201 1.00 55.50 204 HIS A C 1
ATOM 1636 O O . HIS A 1 204 ? -35.954 -7.094 6.067 1.00 55.50 204 HIS A O 1
#

Foldseek 3Di:
DVVVVVVVVVVVVVVVVVVVVVVVVVVVVVVVVVVVVVVVVVVVVVVVVVPPPPPPPPPDDDPDDDDDDPVVVVVVVVVVVVVVVVVVVVVPDDDDDDDDDDDDDDDDDDDDDDPDDPDPPDPPVVVVVVLVVVLVVVLVVLLVVLCVQLVVLVVVCVVPVPDVVSVVSNVVSVVSNVCSVVVVVVSVVVRPVVVVVVVVVVPD

Sequence (204 aa):
MYLILVSAITIIYIGVVVRIYRSWRRTTRRIWTNRVQIEKANRKRNHSTRFTPLQSDIASVNPQFNNVDLLSLSVQTVCRRQQAIQRTYHSSEITTIQLDTFPVNTQVSTSGQSSPMPKSISNTGSCRIFKTVITLGILISILLMSMMPKIILGFAVIRNPSNEKFIRALAISDLILFLNPLLDPVVYVLRIRSFRQRIKCSSH

Organism: Mytilus edulis (NCBI:txid6550)